Protein AF-A0A944C6N6-F1 (afdb_monomer)

pLDDT: mean 73.87, std 13.03, range [36.25, 94.69]

Structure (mmCIF, N/CA/C/O backbone):
data_AF-A0A944C6N6-F1
#
_entry.id   AF-A0A944C6N6-F1
#
loop_
_atom_site.group_PDB
_atom_site.id
_atom_site.type_symbol
_atom_site.label_atom_id
_atom_site.label_alt_id
_atom_site.label_comp_id
_atom_site.label_asym_id
_atom_site.label_entity_id
_atom_site.label_seq_id
_atom_site.pdbx_PDB_ins_code
_atom_site.Cartn_x
_atom_site.Cartn_y
_atom_site.Cartn_z
_atom_site.occupancy
_atom_site.B_iso_or_equiv
_atom_site.auth_seq_id
_atom_site.auth_comp_id
_atom_site.auth_asym_id
_atom_site.auth_atom_id
_atom_site.pdbx_PDB_model_num
ATOM 1 N N . MET A 1 1 ? -13.807 30.850 -72.115 1.00 39.84 1 MET A N 1
ATOM 2 C CA . MET A 1 1 ? -12.640 30.899 -71.205 1.00 39.84 1 MET A CA 1
ATOM 3 C C . MET A 1 1 ? -13.088 30.436 -69.818 1.00 39.84 1 MET A C 1
ATOM 5 O O . MET A 1 1 ? -13.732 31.198 -69.116 1.00 39.84 1 MET A O 1
ATOM 9 N N . ARG A 1 2 ? -12.864 29.164 -69.458 1.00 36.25 2 ARG A N 1
ATOM 10 C CA . ARG A 1 2 ? -13.167 28.612 -68.121 1.00 36.25 2 ARG A CA 1
ATOM 11 C C . ARG A 1 2 ? -11.839 28.236 -67.468 1.00 36.25 2 ARG A C 1
ATOM 13 O O . ARG A 1 2 ? -11.146 27.358 -67.974 1.00 36.25 2 ARG A O 1
ATOM 20 N N . ALA A 1 3 ? -11.480 28.938 -66.397 1.00 43.53 3 ALA A N 1
ATOM 21 C CA . ALA A 1 3 ? -10.271 28.689 -65.626 1.00 43.53 3 ALA A CA 1
ATOM 22 C C . ALA A 1 3 ? -10.361 27.317 -64.938 1.00 43.53 3 ALA A C 1
ATOM 24 O O . ALA A 1 3 ? -11.286 27.059 -64.169 1.00 43.53 3 ALA A O 1
ATOM 25 N N . ARG A 1 4 ? -9.410 26.422 -65.229 1.00 42.72 4 ARG A N 1
ATOM 26 C CA . ARG A 1 4 ? -9.200 25.200 -64.446 1.00 42.72 4 ARG A CA 1
ATOM 27 C C . ARG A 1 4 ? -8.462 25.599 -63.170 1.00 42.72 4 ARG A C 1
ATOM 29 O O . ARG A 1 4 ? -7.291 25.957 -63.232 1.00 42.72 4 ARG A O 1
ATOM 36 N N . HIS A 1 5 ? -9.146 25.552 -62.031 1.00 43.53 5 HIS A N 1
ATOM 37 C CA . HIS A 1 5 ? -8.492 25.623 -60.728 1.00 43.53 5 HIS A CA 1
ATOM 38 C C . HIS A 1 5 ? -7.549 24.423 -60.577 1.00 43.53 5 HIS A C 1
ATOM 40 O O . HIS A 1 5 ? -7.987 23.274 -60.621 1.00 43.53 5 HIS A O 1
ATOM 46 N N . ALA A 1 6 ? -6.254 24.693 -60.414 1.00 50.81 6 ALA A N 1
ATOM 47 C CA . ALA A 1 6 ? -5.281 23.699 -59.993 1.00 50.81 6 ALA A CA 1
ATOM 48 C C . ALA A 1 6 ? -5.629 23.259 -58.562 1.00 50.81 6 ALA A C 1
ATOM 50 O O . ALA A 1 6 ? -5.566 24.058 -57.628 1.00 50.81 6 ALA A O 1
ATOM 51 N N . GLN A 1 7 ? -6.038 22.000 -58.393 1.00 47.28 7 GLN A N 1
ATOM 52 C CA . GLN A 1 7 ? -6.153 21.378 -57.077 1.00 47.28 7 GLN A CA 1
ATOM 53 C C . GLN A 1 7 ? -4.746 21.278 -56.481 1.00 47.28 7 GLN A C 1
ATOM 55 O O . GLN A 1 7 ? -3.954 20.426 -56.877 1.00 47.28 7 GLN A O 1
ATOM 60 N N . GLY A 1 8 ? -4.419 22.180 -55.554 1.00 47.00 8 GLY A N 1
ATOM 61 C CA . GLY A 1 8 ? -3.214 22.069 -54.743 1.00 47.00 8 GLY A CA 1
ATOM 62 C C . GLY A 1 8 ? -3.274 20.782 -53.924 1.00 47.00 8 GLY A C 1
ATOM 63 O O . GLY A 1 8 ? -4.233 20.557 -53.186 1.00 47.00 8 GLY A O 1
ATOM 64 N N . SER A 1 9 ? -2.263 19.927 -54.064 1.00 57.50 9 SER A N 1
ATOM 65 C CA . SER A 1 9 ? -2.074 18.755 -53.212 1.00 57.50 9 SER A CA 1
ATOM 66 C C . SER A 1 9 ? -1.962 19.218 -51.758 1.00 57.50 9 SER A C 1
ATOM 68 O O . SER A 1 9 ? -0.973 19.854 -51.389 1.00 57.50 9 SER A O 1
ATOM 70 N N . ALA A 1 10 ? -2.980 18.940 -50.942 1.00 52.75 10 ALA A N 1
ATOM 71 C CA . ALA A 1 10 ? -2.928 19.222 -49.512 1.00 52.75 10 ALA A CA 1
ATOM 72 C C . ALA A 1 10 ? -1.691 18.534 -48.893 1.00 52.75 10 ALA A C 1
ATOM 74 O O . ALA A 1 10 ? -1.396 17.393 -49.265 1.00 52.75 10 ALA A O 1
ATOM 75 N N . PRO A 1 11 ? -0.956 19.186 -47.969 1.00 58.72 11 PRO A N 1
ATOM 76 C CA . PRO A 1 11 ? 0.178 18.555 -47.304 1.00 58.72 11 PRO A CA 1
ATOM 77 C C . PRO A 1 11 ? -0.290 17.271 -46.610 1.00 58.72 11 PRO A C 1
ATOM 79 O O . PRO A 1 11 ? -1.320 17.266 -45.928 1.00 58.72 11 PRO A O 1
ATOM 82 N N . ALA A 1 12 ? 0.444 16.172 -46.817 1.00 56.50 12 ALA A N 1
ATOM 83 C CA . ALA A 1 12 ? 0.131 14.883 -46.213 1.00 56.50 12 ALA A CA 1
ATOM 84 C C . ALA A 1 12 ? -0.012 15.060 -44.694 1.00 56.50 12 ALA A C 1
ATOM 86 O O . ALA A 1 12 ? 0.923 15.506 -44.025 1.00 56.50 12 ALA A O 1
ATOM 87 N N . ARG A 1 13 ? -1.198 14.750 -44.150 1.00 53.12 13 ARG A N 1
ATOM 88 C CA . ARG A 1 13 ? -1.426 14.787 -42.700 1.00 53.12 13 ARG A CA 1
ATOM 89 C C . ARG A 1 13 ? -0.377 13.884 -42.044 1.00 53.12 13 ARG A C 1
ATOM 91 O O . ARG A 1 13 ? -0.192 12.775 -42.546 1.00 53.12 13 ARG A O 1
ATOM 98 N N . PRO A 1 14 ? 0.299 14.304 -40.959 1.00 55.78 14 PRO A N 1
ATOM 99 C CA . PRO A 1 14 ? 1.227 13.434 -40.251 1.00 55.78 14 PRO A CA 1
ATOM 100 C C . PRO A 1 14 ? 0.452 12.219 -39.724 1.00 55.78 14 PRO A C 1
ATOM 102 O O . PRO A 1 14 ? -0.214 12.282 -38.695 1.00 55.78 14 PRO A O 1
ATOM 105 N N . SER A 1 15 ? 0.480 11.118 -40.476 1.00 56.16 15 SER A N 1
ATOM 106 C CA . SER A 1 15 ? -0.073 9.829 -40.078 1.00 56.16 15 SER A CA 1
ATOM 107 C C . SER A 1 15 ? 0.700 9.389 -38.851 1.00 56.16 15 SER A C 1
ATOM 109 O O . SER A 1 15 ? 1.906 9.225 -39.004 1.00 56.16 15 SER A O 1
ATOM 111 N N . ALA A 1 16 ? 0.034 9.284 -37.690 1.00 53.03 16 ALA A N 1
ATOM 112 C CA . ALA A 1 16 ? 0.513 8.732 -36.413 1.00 53.03 16 ALA A CA 1
ATOM 113 C C . ALA A 1 16 ? 1.969 8.237 -36.484 1.00 53.03 16 ALA A C 1
ATOM 115 O O . ALA A 1 16 ? 2.227 7.049 -36.659 1.00 53.03 16 ALA A O 1
ATOM 116 N N . GLY A 1 17 ? 2.895 9.203 -36.509 1.00 66.31 17 GLY A N 1
ATOM 117 C CA . GLY A 1 17 ? 4.211 9.027 -37.117 1.00 66.31 17 GLY A CA 1
ATOM 118 C C . GLY A 1 17 ? 5.127 8.126 -36.296 1.00 66.31 17 GLY A C 1
ATOM 119 O O . GLY A 1 17 ? 4.672 7.448 -35.381 1.00 66.31 17 GLY A O 1
ATOM 120 N N . PRO A 1 18 ? 6.446 8.157 -36.526 1.00 57.12 18 PRO A N 1
ATOM 121 C CA . PRO A 1 18 ? 7.435 7.452 -35.696 1.00 57.12 18 PRO A CA 1
ATOM 122 C C . PRO A 1 18 ? 7.237 7.596 -34.169 1.00 57.12 18 PRO A C 1
ATOM 124 O O . PRO A 1 18 ? 7.665 6.722 -33.425 1.00 57.12 18 PRO A O 1
ATOM 127 N N . LEU A 1 19 ? 6.540 8.639 -33.701 1.00 61.34 19 LEU A N 1
ATOM 128 C CA . LEU A 1 19 ? 6.106 8.809 -32.310 1.00 61.34 19 LEU A CA 1
ATOM 129 C C . LEU A 1 19 ? 5.135 7.725 -31.808 1.00 61.34 19 LEU A C 1
ATOM 131 O O . LEU A 1 19 ? 5.271 7.294 -30.670 1.00 61.34 19 LEU A O 1
ATOM 135 N N . ALA A 1 20 ? 4.184 7.256 -32.622 1.00 67.69 20 ALA A N 1
ATOM 136 C CA . ALA A 1 20 ? 3.261 6.191 -32.223 1.00 67.69 20 ALA A CA 1
ATOM 137 C C . ALA A 1 20 ? 3.997 4.852 -32.062 1.00 67.69 20 ALA A C 1
ATOM 139 O O . ALA A 1 20 ? 3.797 4.145 -31.079 1.00 67.69 20 ALA A 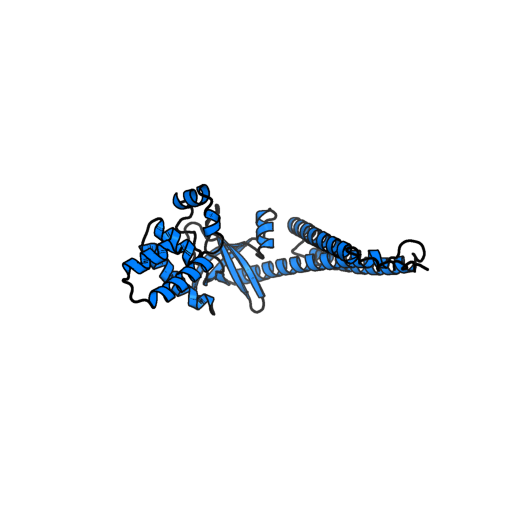O 1
ATOM 140 N N . LEU A 1 21 ? 4.921 4.546 -32.979 1.00 63.12 21 LEU A N 1
ATOM 141 C CA . LEU A 1 21 ? 5.794 3.372 -32.870 1.00 63.12 21 LEU A CA 1
ATOM 142 C C . LEU A 1 21 ? 6.742 3.476 -31.669 1.00 63.12 21 LEU A C 1
ATOM 144 O O . LEU A 1 21 ? 6.961 2.484 -30.981 1.00 63.12 21 LEU A O 1
ATOM 148 N N . ALA A 1 22 ? 7.264 4.672 -31.382 1.00 59.88 22 ALA A N 1
ATOM 149 C CA . ALA A 1 22 ? 8.071 4.914 -30.190 1.00 59.88 22 ALA A CA 1
ATOM 150 C C . ALA A 1 22 ? 7.256 4.739 -28.899 1.00 59.88 22 ALA A C 1
ATOM 152 O O . ALA A 1 22 ? 7.756 4.141 -27.952 1.00 59.88 22 ALA A O 1
ATOM 153 N N . ALA A 1 23 ? 6.002 5.199 -28.866 1.00 66.19 23 ALA A N 1
ATOM 154 C CA . ALA A 1 23 ? 5.114 5.023 -27.719 1.00 66.19 23 ALA A CA 1
ATOM 155 C C . ALA A 1 23 ? 4.768 3.543 -27.481 1.00 66.19 23 ALA A C 1
ATOM 157 O O . ALA A 1 23 ? 4.876 3.071 -26.353 1.00 66.19 23 ALA A O 1
ATOM 158 N N . ILE A 1 24 ? 4.431 2.793 -28.539 1.00 71.62 24 ILE A N 1
ATOM 159 C CA . ILE A 1 24 ? 4.186 1.342 -28.454 1.00 71.62 24 ILE A CA 1
ATOM 160 C C . ILE A 1 24 ? 5.455 0.613 -28.001 1.00 71.62 24 ILE A C 1
ATOM 162 O O . ILE A 1 24 ? 5.389 -0.245 -27.125 1.00 71.62 24 ILE A O 1
ATOM 166 N N . GLY A 1 25 ? 6.616 0.977 -28.552 1.00 65.38 25 GLY A N 1
ATOM 167 C CA . GLY A 1 25 ? 7.905 0.408 -28.162 1.00 65.38 25 GLY A CA 1
ATOM 168 C C . GLY A 1 25 ? 8.262 0.684 -26.701 1.00 65.38 25 GLY A C 1
ATOM 169 O O . GLY A 1 25 ? 8.676 -0.228 -25.993 1.00 65.38 25 GLY A O 1
ATOM 170 N N . ALA A 1 26 ? 8.048 1.912 -26.224 1.00 65.88 26 ALA A N 1
ATOM 171 C CA . ALA A 1 26 ? 8.269 2.283 -24.829 1.00 65.88 26 ALA A CA 1
ATOM 172 C C . ALA A 1 26 ? 7.312 1.548 -23.879 1.00 65.88 26 ALA A C 1
ATOM 174 O O . ALA A 1 26 ? 7.739 1.075 -22.828 1.00 65.88 26 ALA A O 1
ATOM 175 N N . TRP A 1 27 ? 6.039 1.403 -24.259 1.00 75.00 27 TRP A N 1
ATOM 176 C CA . TRP A 1 27 ? 5.061 0.645 -23.481 1.00 75.00 27 TRP A CA 1
ATOM 177 C C . TRP A 1 27 ? 5.412 -0.847 -23.421 1.00 75.00 27 TRP A C 1
ATOM 179 O O . TRP A 1 27 ? 5.473 -1.417 -22.335 1.00 75.00 27 TRP A O 1
ATOM 189 N N . ALA A 1 28 ? 5.737 -1.466 -24.561 1.00 69.25 28 ALA A N 1
ATOM 190 C CA . ALA A 1 28 ? 6.172 -2.861 -24.618 1.00 69.25 28 ALA A CA 1
ATOM 191 C C . ALA A 1 28 ? 7.451 -3.092 -23.799 1.00 69.25 28 ALA A C 1
ATOM 193 O O . ALA A 1 28 ? 7.557 -4.084 -23.083 1.00 69.25 28 ALA A O 1
ATOM 194 N N . ALA A 1 29 ? 8.400 -2.154 -23.846 1.00 66.44 29 ALA A N 1
ATOM 195 C CA . ALA A 1 29 ? 9.589 -2.203 -23.008 1.00 66.44 29 ALA A CA 1
ATOM 196 C C . ALA A 1 29 ? 9.267 -2.101 -21.515 1.00 66.44 29 ALA A C 1
ATOM 198 O O . ALA A 1 29 ? 9.927 -2.764 -20.723 1.00 66.44 29 ALA A O 1
ATOM 199 N N . ALA A 1 30 ? 8.266 -1.305 -21.126 1.00 68.69 30 ALA A N 1
ATOM 200 C CA . ALA A 1 30 ? 7.853 -1.167 -19.729 1.00 68.69 30 ALA A CA 1
ATOM 201 C C . ALA A 1 30 ? 7.252 -2.464 -19.203 1.00 68.69 30 ALA A C 1
ATOM 203 O O . ALA A 1 30 ? 7.666 -2.938 -18.149 1.00 68.69 30 ALA A O 1
ATOM 204 N N . VAL A 1 31 ? 6.367 -3.080 -19.987 1.00 75.50 31 VAL A N 1
ATOM 205 C CA . VAL A 1 31 ? 5.790 -4.390 -19.669 1.00 75.50 31 VAL A CA 1
ATOM 206 C C . VAL A 1 31 ? 6.887 -5.455 -19.568 1.00 75.50 31 VAL A C 1
ATOM 208 O O . VAL A 1 31 ? 6.942 -6.188 -18.586 1.00 75.50 31 VAL A O 1
ATOM 211 N N . LEU A 1 32 ? 7.814 -5.508 -20.532 1.00 68.69 32 LEU A N 1
ATOM 212 C CA . LEU A 1 32 ? 8.932 -6.457 -20.496 1.00 68.69 32 LEU A CA 1
ATOM 213 C C . LEU A 1 32 ? 9.874 -6.209 -19.314 1.00 68.69 32 LEU A C 1
ATOM 215 O O . LEU A 1 32 ? 10.366 -7.164 -18.723 1.00 68.69 32 LEU A O 1
ATOM 219 N N . ALA A 1 33 ? 10.135 -4.950 -18.963 1.00 69.00 33 ALA A N 1
ATOM 220 C CA . ALA A 1 33 ? 10.965 -4.601 -17.819 1.00 69.00 33 ALA A CA 1
ATOM 221 C C . ALA A 1 33 ? 10.310 -5.007 -16.497 1.00 69.00 33 ALA A C 1
ATOM 223 O O . ALA A 1 33 ? 11.007 -5.525 -15.623 1.00 69.00 33 ALA A O 1
ATOM 224 N N . GLU A 1 34 ? 8.998 -4.808 -16.355 1.00 74.81 34 GLU A N 1
ATOM 225 C CA . GLU A 1 34 ? 8.232 -5.276 -15.198 1.00 74.81 34 GLU A CA 1
ATOM 226 C C . GLU A 1 34 ? 8.305 -6.805 -15.087 1.00 74.81 34 GLU A C 1
ATOM 228 O O . GLU A 1 34 ? 8.715 -7.311 -14.044 1.00 74.81 34 GLU A O 1
ATOM 233 N N . GLU A 1 35 ? 8.008 -7.532 -16.171 1.00 78.56 35 GLU A N 1
ATOM 234 C CA . GLU A 1 35 ? 8.034 -9.002 -16.194 1.00 78.56 35 GLU A CA 1
ATOM 235 C C . GLU A 1 35 ? 9.428 -9.570 -15.914 1.00 78.56 35 GLU A C 1
ATOM 237 O O . GLU A 1 35 ? 9.600 -10.428 -15.048 1.00 78.56 35 GLU A O 1
ATOM 242 N N . LEU A 1 36 ? 10.464 -9.063 -16.590 1.00 70.44 36 LEU A N 1
ATOM 243 C CA . LEU A 1 36 ? 11.844 -9.494 -16.354 1.00 70.44 36 LEU A CA 1
ATOM 244 C C . LEU A 1 36 ? 12.252 -9.251 -14.906 1.00 70.44 36 LEU A C 1
ATOM 246 O O . LEU A 1 36 ? 12.872 -10.110 -14.282 1.00 70.44 36 LEU A O 1
ATOM 250 N N . SER A 1 37 ? 11.897 -8.095 -14.354 1.00 69.69 37 SER A N 1
ATOM 251 C CA . SER A 1 37 ? 12.259 -7.774 -12.981 1.00 69.69 37 SER A CA 1
ATOM 252 C C . SER A 1 37 ? 11.495 -8.622 -11.961 1.00 69.69 37 SER A C 1
ATOM 254 O O . SER A 1 37 ? 12.085 -9.023 -10.958 1.00 69.69 37 SER A O 1
ATOM 256 N N . TRP A 1 38 ? 10.233 -8.963 -12.238 1.00 74.31 38 TRP A N 1
ATOM 257 C CA . TRP A 1 38 ? 9.455 -9.916 -11.443 1.00 74.31 38 TRP A CA 1
ATOM 258 C C . TRP A 1 38 ? 10.065 -11.323 -11.485 1.00 74.31 38 TRP A C 1
ATOM 260 O O . TRP A 1 38 ? 10.225 -11.974 -10.455 1.00 74.31 38 TRP A O 1
ATOM 270 N N . HIS A 1 39 ? 10.500 -11.791 -12.654 1.00 75.12 39 HIS A N 1
ATOM 271 C CA . HIS A 1 39 ? 11.184 -13.079 -12.767 1.00 75.12 39 HIS A CA 1
ATOM 272 C C . HIS A 1 39 ? 12.545 -13.088 -12.058 1.00 75.12 39 HIS A C 1
ATOM 274 O O . HIS A 1 39 ? 12.886 -14.070 -11.400 1.00 75.12 39 HIS A O 1
ATOM 280 N N . LEU A 1 40 ? 13.305 -11.990 -12.123 1.00 70.00 40 LEU A N 1
ATOM 281 C CA . LEU A 1 40 ? 14.551 -11.832 -11.366 1.00 70.00 40 LEU A CA 1
ATOM 282 C C . LEU A 1 40 ? 14.302 -11.792 -9.849 1.00 70.00 40 LEU A C 1
ATOM 284 O O . LEU A 1 40 ? 15.097 -12.350 -9.089 1.00 70.00 40 LEU A O 1
ATOM 288 N N . TYR A 1 41 ? 13.199 -11.168 -9.413 1.00 70.38 41 TYR A N 1
ATOM 289 C CA . TYR A 1 41 ? 12.710 -11.231 -8.032 1.00 70.38 41 TYR A CA 1
ATOM 290 C C . TYR A 1 41 ? 12.465 -12.681 -7.617 1.00 70.38 41 TYR A C 1
ATOM 292 O O . TYR A 1 41 ? 13.033 -13.154 -6.633 1.00 70.38 41 TYR A O 1
ATOM 300 N N . ALA A 1 42 ? 11.675 -13.404 -8.412 1.00 72.50 42 ALA A N 1
ATOM 301 C CA . ALA A 1 42 ? 11.302 -14.781 -8.129 1.00 72.50 42 ALA A CA 1
ATOM 302 C C . ALA A 1 42 ? 12.491 -15.752 -8.131 1.00 72.50 42 ALA A C 1
ATOM 304 O O . ALA A 1 42 ? 12.498 -16.713 -7.366 1.00 72.50 42 ALA A O 1
ATOM 305 N N . ALA A 1 43 ? 13.523 -15.469 -8.927 1.00 69.12 43 ALA A N 1
ATOM 306 C CA . ALA A 1 43 ? 14.772 -16.224 -8.948 1.00 69.12 43 ALA A CA 1
ATOM 307 C C . ALA A 1 43 ? 15.693 -15.953 -7.736 1.00 69.12 43 ALA A C 1
ATOM 309 O O . ALA A 1 43 ? 16.766 -16.547 -7.646 1.00 69.12 43 ALA A O 1
ATOM 310 N N . GLY A 1 44 ? 15.319 -15.060 -6.809 1.00 64.38 44 GLY A N 1
ATOM 311 C CA . GLY A 1 44 ? 16.075 -14.799 -5.578 1.00 64.38 44 GLY A CA 1
ATOM 312 C C . GLY A 1 44 ? 17.337 -13.945 -5.760 1.00 64.38 44 GLY A C 1
ATOM 313 O O . GLY A 1 44 ? 18.149 -13.836 -4.843 1.00 64.38 44 GLY A O 1
ATOM 314 N N . LEU A 1 45 ? 17.509 -13.288 -6.910 1.00 59.66 45 LEU A N 1
ATOM 315 C CA . LEU A 1 45 ? 18.729 -12.540 -7.261 1.00 59.66 45 LEU A CA 1
ATOM 316 C C . LEU A 1 45 ? 18.849 -11.155 -6.581 1.00 59.66 45 LEU A C 1
ATOM 318 O O . LEU A 1 45 ? 19.721 -10.357 -6.931 1.00 59.66 45 LEU A O 1
ATOM 322 N N . GLN A 1 46 ? 17.981 -10.834 -5.616 1.00 56.78 46 GLN A N 1
ATOM 323 C CA . GLN A 1 46 ? 17.776 -9.456 -5.152 1.00 56.78 46 GLN A CA 1
ATOM 324 C C . GLN A 1 46 ? 18.615 -8.988 -3.960 1.00 56.78 46 GLN A C 1
ATOM 326 O O . GLN A 1 46 ? 18.719 -7.783 -3.740 1.00 56.78 46 GLN A O 1
ATOM 331 N N . ALA A 1 47 ? 19.250 -9.876 -3.201 1.00 49.62 47 ALA A N 1
ATOM 332 C CA . ALA A 1 47 ? 19.849 -9.487 -1.919 1.00 49.62 47 ALA A CA 1
ATOM 333 C C . ALA A 1 47 ? 21.379 -9.288 -1.936 1.00 49.62 47 ALA A C 1
ATOM 335 O O . ALA A 1 47 ? 21.992 -9.213 -0.874 1.00 49.62 47 ALA A O 1
ATOM 336 N N . GLY A 1 48 ? 22.030 -9.184 -3.104 1.00 53.75 48 GLY A N 1
ATOM 337 C CA . GLY A 1 48 ? 23.498 -9.155 -3.162 1.00 53.75 48 GLY A CA 1
ATOM 338 C C . GLY A 1 48 ? 24.123 -8.374 -4.318 1.00 53.75 48 GLY A C 1
ATOM 339 O O . GLY A 1 48 ? 23.442 -7.797 -5.167 1.00 53.75 48 GLY A O 1
ATOM 340 N N . ALA A 1 49 ? 25.461 -8.391 -4.364 1.00 52.38 49 ALA A N 1
ATOM 341 C CA . ALA A 1 49 ? 26.292 -7.779 -5.411 1.00 52.38 49 ALA A CA 1
ATOM 342 C C . ALA A 1 49 ? 25.860 -8.162 -6.843 1.00 52.38 49 ALA A C 1
ATOM 344 O O . ALA A 1 49 ? 26.076 -7.398 -7.780 1.00 52.38 49 ALA A O 1
ATOM 345 N N . GLN A 1 50 ? 25.188 -9.304 -6.993 1.00 55.12 50 GLN A N 1
ATOM 346 C CA . GLN A 1 50 ? 24.669 -9.831 -8.252 1.00 55.12 50 GLN A CA 1
ATOM 347 C C . GLN A 1 50 ? 23.526 -8.980 -8.837 1.00 55.12 50 GLN A C 1
ATOM 349 O O . GLN A 1 50 ? 23.561 -8.676 -10.024 1.00 55.12 50 GLN A O 1
ATOM 354 N N . GLY A 1 51 ? 22.580 -8.485 -8.029 1.00 56.19 51 GLY A N 1
ATOM 355 C CA . GLY A 1 51 ? 21.514 -7.592 -8.513 1.00 56.19 51 GLY A CA 1
ATOM 356 C C . GLY A 1 51 ? 22.034 -6.213 -8.943 1.00 56.19 51 GLY A C 1
ATOM 357 O O . GLY A 1 51 ? 21.539 -5.612 -9.898 1.00 56.19 51 GLY A O 1
ATOM 358 N N . ARG A 1 52 ? 23.100 -5.729 -8.286 1.00 56.69 52 ARG A N 1
ATOM 359 C CA . ARG A 1 52 ? 23.836 -4.526 -8.713 1.00 56.69 52 ARG A CA 1
ATOM 360 C C . ARG A 1 52 ? 24.603 -4.771 -10.010 1.00 56.69 52 ARG A C 1
ATOM 362 O O . ARG A 1 52 ? 24.584 -3.912 -10.884 1.00 56.69 52 ARG A O 1
ATOM 369 N N . ALA A 1 53 ? 25.227 -5.939 -10.153 1.00 58.12 53 ALA A N 1
ATOM 370 C CA . ALA A 1 53 ? 25.938 -6.326 -11.365 1.00 58.12 53 ALA A CA 1
ATOM 371 C C . ALA A 1 53 ? 24.996 -6.443 -12.569 1.00 58.12 53 ALA A C 1
ATOM 373 O O . ALA A 1 53 ? 25.345 -5.958 -13.637 1.00 58.12 53 ALA A O 1
ATOM 374 N N . VAL A 1 54 ? 23.789 -6.995 -12.397 1.00 61.47 54 VAL A N 1
ATOM 375 C CA . VAL A 1 54 ? 22.780 -7.066 -13.467 1.00 61.47 54 VAL A CA 1
ATOM 376 C C . VAL A 1 54 ? 22.331 -5.665 -13.888 1.00 61.47 54 VAL A C 1
ATOM 378 O O . VAL A 1 54 ? 22.348 -5.380 -15.079 1.00 61.47 54 VAL A O 1
ATOM 381 N N . ALA A 1 55 ? 22.044 -4.762 -12.941 1.00 59.38 55 ALA A N 1
ATOM 382 C CA . ALA A 1 55 ? 21.675 -3.375 -13.250 1.00 59.38 55 ALA A CA 1
ATOM 383 C C . ALA A 1 55 ? 22.792 -2.610 -13.987 1.00 59.38 55 ALA A C 1
ATOM 385 O O . ALA A 1 55 ? 22.544 -1.945 -14.997 1.00 59.38 55 ALA A O 1
ATOM 386 N N . VAL A 1 56 ? 24.039 -2.746 -13.522 1.00 61.78 56 VAL A N 1
ATOM 387 C CA . VAL A 1 56 ? 25.223 -2.165 -14.175 1.00 61.78 56 VAL A CA 1
ATOM 388 C C . VAL A 1 56 ? 25.455 -2.793 -15.551 1.00 61.78 56 VAL A C 1
ATOM 390 O O . VAL A 1 56 ? 25.759 -2.072 -16.496 1.00 61.78 56 VAL A O 1
ATOM 393 N N . ALA A 1 57 ? 25.253 -4.103 -15.706 1.00 63.19 57 ALA A N 1
ATOM 394 C CA . ALA A 1 57 ? 25.377 -4.794 -16.985 1.00 63.19 57 ALA A CA 1
ATOM 395 C C . ALA A 1 57 ? 24.296 -4.352 -17.979 1.00 63.19 57 ALA A C 1
ATOM 397 O O . ALA A 1 57 ? 24.609 -4.127 -19.143 1.00 63.19 57 ALA A O 1
ATOM 398 N N . SER A 1 58 ? 23.052 -4.143 -17.540 1.00 64.88 58 SER A N 1
ATOM 399 C CA . SER A 1 58 ? 21.991 -3.597 -18.394 1.00 64.88 58 SER A CA 1
ATOM 400 C C . SER A 1 58 ? 22.244 -2.140 -18.792 1.00 64.88 58 SER A C 1
ATOM 402 O O . SER A 1 58 ? 22.012 -1.787 -19.946 1.00 64.88 58 SER A O 1
ATOM 404 N N . LEU A 1 59 ? 22.797 -1.308 -17.900 1.00 63.34 59 LEU A N 1
ATOM 405 C CA . LEU A 1 59 ? 23.259 0.048 -18.236 1.00 63.34 59 LEU A CA 1
ATOM 406 C C . LEU A 1 59 ? 24.465 0.023 -19.193 1.00 63.34 59 LEU A C 1
ATOM 408 O O . LEU A 1 59 ? 24.561 0.848 -20.100 1.00 63.34 59 LEU A O 1
ATOM 412 N N . GLY A 1 60 ? 25.367 -0.946 -19.035 1.00 61.66 60 GLY A N 1
ATOM 413 C CA . GLY A 1 60 ? 26.482 -1.184 -19.950 1.00 61.66 60 GLY A CA 1
ATOM 414 C C . GLY A 1 60 ? 26.012 -1.638 -21.334 1.00 61.66 60 GLY A C 1
ATOM 415 O O . GLY A 1 60 ? 26.486 -1.125 -22.344 1.00 61.66 60 GLY A O 1
ATOM 416 N N . ALA A 1 61 ? 25.024 -2.533 -21.394 1.00 64.00 61 ALA A N 1
ATOM 417 C CA . ALA A 1 61 ? 24.387 -2.971 -22.633 1.00 64.00 61 ALA A CA 1
ATOM 418 C C . ALA A 1 61 ? 23.620 -1.827 -23.319 1.00 64.00 61 ALA A C 1
ATOM 420 O O . ALA A 1 61 ? 23.649 -1.721 -24.543 1.00 64.00 61 ALA A O 1
ATOM 421 N N . LEU A 1 62 ? 23.005 -0.927 -22.542 1.00 65.94 62 LEU A N 1
ATOM 422 C CA . LEU A 1 62 ? 22.388 0.316 -23.017 1.00 65.94 62 LEU A CA 1
ATOM 423 C C . LEU A 1 62 ? 23.419 1.224 -23.693 1.00 65.94 62 LEU A C 1
ATOM 425 O O . LEU A 1 62 ? 23.221 1.647 -24.831 1.00 65.94 62 LEU A O 1
ATOM 429 N N . ALA A 1 63 ? 24.544 1.480 -23.021 1.00 61.47 63 ALA A N 1
ATOM 430 C CA . ALA A 1 63 ? 25.633 2.288 -23.561 1.00 61.47 63 ALA A CA 1
ATOM 431 C C . ALA A 1 63 ? 26.254 1.646 -24.815 1.00 61.47 63 ALA A C 1
ATOM 433 O O . ALA A 1 63 ? 26.468 2.327 -25.818 1.00 61.47 63 ALA A O 1
ATOM 434 N N . ALA A 1 64 ? 26.472 0.329 -24.806 1.00 62.69 64 ALA A N 1
ATOM 435 C CA . ALA A 1 64 ? 26.971 -0.413 -25.961 1.00 62.69 64 ALA A CA 1
ATOM 436 C C . ALA A 1 64 ? 25.980 -0.388 -27.135 1.00 62.69 64 ALA A C 1
ATOM 438 O O . ALA A 1 64 ? 26.390 -0.184 -28.275 1.00 62.69 64 ALA A O 1
ATOM 439 N N . GLY A 1 65 ? 24.677 -0.518 -26.870 1.00 64.12 65 GLY A N 1
ATOM 440 C CA . GLY A 1 65 ? 23.616 -0.412 -27.872 1.00 64.12 65 GLY A CA 1
ATOM 441 C C . GLY A 1 65 ? 23.522 0.984 -28.492 1.00 64.12 65 GLY A C 1
ATOM 442 O O . GLY A 1 65 ? 23.366 1.100 -29.706 1.00 64.12 65 GLY A O 1
ATOM 443 N N . LEU A 1 66 ? 23.700 2.043 -27.695 1.00 65.69 66 LEU A N 1
ATOM 444 C CA . LEU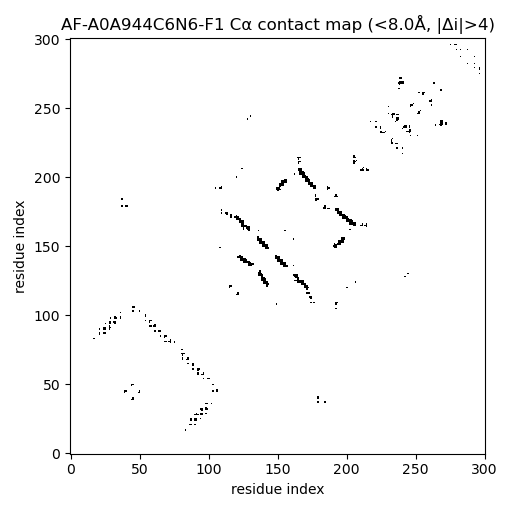 A 1 66 ? 23.796 3.425 -28.179 1.00 65.69 66 LEU A CA 1
ATOM 445 C C . LEU A 1 66 ? 25.030 3.636 -29.066 1.00 65.69 66 LEU A C 1
ATOM 447 O O . LEU A 1 66 ? 24.918 4.204 -30.153 1.00 65.69 66 LEU A O 1
ATOM 451 N N . LEU A 1 67 ? 26.193 3.135 -28.639 1.00 63.12 67 LEU A N 1
ATOM 452 C CA . LEU A 1 67 ? 27.445 3.231 -29.395 1.00 63.12 67 LEU A CA 1
ATOM 453 C C . LEU A 1 67 ? 27.394 2.413 -30.692 1.00 63.12 67 LEU A C 1
ATOM 455 O O . LEU A 1 67 ? 27.808 2.899 -31.742 1.00 63.12 67 LEU A O 1
ATOM 459 N N . MET A 1 68 ? 26.828 1.206 -30.657 1.00 61.84 68 MET A N 1
ATOM 460 C CA . MET A 1 68 ? 26.607 0.377 -31.842 1.00 61.84 68 MET A CA 1
ATOM 461 C C . MET A 1 68 ? 25.544 0.970 -32.766 1.00 61.84 68 MET A C 1
ATOM 463 O O . MET A 1 68 ? 25.700 0.903 -33.982 1.00 61.84 68 MET A O 1
ATOM 467 N N . GLY A 1 69 ? 24.489 1.583 -32.229 1.00 60.88 69 GLY A N 1
ATOM 468 C CA . GLY A 1 69 ? 23.489 2.332 -32.989 1.00 60.88 69 GLY A CA 1
ATOM 469 C C . GLY A 1 69 ? 24.106 3.528 -33.714 1.00 60.88 69 GLY A C 1
ATOM 470 O O . GLY A 1 69 ? 23.865 3.721 -34.902 1.00 60.88 69 GLY A O 1
ATOM 471 N N . ALA A 1 70 ? 24.982 4.276 -33.041 1.00 60.12 70 ALA A N 1
ATOM 472 C CA . ALA A 1 70 ? 25.740 5.374 -33.637 1.00 60.12 70 ALA A CA 1
ATOM 473 C C . ALA A 1 70 ? 26.764 4.883 -34.683 1.00 60.12 70 ALA A C 1
ATOM 475 O O . ALA A 1 70 ? 26.868 5.455 -35.768 1.00 60.12 70 ALA A O 1
ATOM 476 N N . ALA A 1 71 ? 27.476 3.785 -34.413 1.00 58.94 71 ALA A N 1
ATOM 477 C CA . ALA A 1 71 ? 28.453 3.199 -35.333 1.00 58.94 71 ALA A CA 1
ATOM 478 C C . ALA A 1 71 ? 27.797 2.547 -36.564 1.00 58.94 71 ALA A C 1
ATOM 480 O O . ALA A 1 71 ? 28.311 2.642 -37.680 1.00 58.94 71 ALA A O 1
ATOM 481 N N . SER A 1 72 ? 26.638 1.913 -36.385 1.00 54.38 72 SER A N 1
ATOM 482 C CA . SER A 1 72 ? 25.828 1.366 -37.475 1.00 54.38 72 SER A CA 1
ATOM 483 C C . SER A 1 72 ? 25.158 2.478 -38.280 1.00 54.38 72 SER A C 1
ATOM 485 O O . SER A 1 72 ? 25.172 2.389 -39.499 1.00 54.38 72 SER A O 1
ATOM 487 N N . ALA A 1 73 ? 24.704 3.576 -37.661 1.00 54.56 73 ALA A N 1
ATOM 488 C CA . ALA A 1 73 ? 24.274 4.795 -38.361 1.00 54.56 73 ALA A CA 1
ATOM 489 C C . ALA A 1 73 ? 25.350 5.368 -39.275 1.00 54.56 73 ALA A C 1
ATOM 491 O O . ALA A 1 73 ? 25.071 5.791 -40.397 1.00 54.56 73 ALA A O 1
ATOM 492 N N . TRP A 1 74 ? 26.583 5.357 -38.780 1.00 54.41 74 TRP A N 1
ATOM 493 C CA . TRP A 1 74 ? 27.745 5.823 -39.510 1.00 54.41 74 TRP A CA 1
ATOM 494 C C . TRP A 1 74 ? 28.115 4.877 -40.667 1.00 54.41 74 TRP A C 1
ATOM 496 O O . TRP A 1 74 ? 28.412 5.344 -41.767 1.00 54.41 74 TRP A O 1
ATOM 506 N N . ARG A 1 75 ? 28.005 3.552 -40.467 1.00 53.38 75 ARG A N 1
ATOM 507 C CA . ARG A 1 75 ? 28.239 2.526 -41.506 1.00 53.38 75 ARG A CA 1
ATOM 508 C C . ARG A 1 75 ? 27.115 2.410 -42.544 1.00 53.38 75 ARG A C 1
ATOM 510 O O . ARG A 1 75 ? 27.399 2.181 -43.715 1.00 53.38 75 ARG A O 1
ATOM 517 N N . LEU A 1 76 ? 25.851 2.587 -42.159 1.00 51.34 76 LEU A N 1
ATOM 518 C CA . LEU A 1 76 ? 24.660 2.412 -43.005 1.00 51.34 76 LEU A CA 1
ATOM 519 C C . LEU A 1 76 ? 24.263 3.681 -43.769 1.00 51.34 76 LEU A C 1
ATOM 521 O O . LEU A 1 76 ? 23.093 3.902 -44.082 1.00 51.34 76 LEU A O 1
ATOM 525 N N . ARG A 1 77 ? 25.255 4.435 -44.250 1.00 55.88 77 ARG A N 1
ATOM 526 C CA . ARG A 1 77 ? 25.106 5.373 -45.378 1.00 55.88 77 ARG A CA 1
ATOM 527 C C . ARG A 1 77 ? 24.621 4.710 -46.695 1.00 55.88 77 ARG A C 1
ATOM 529 O O . ARG A 1 77 ? 24.744 5.316 -47.754 1.00 55.88 77 ARG A O 1
ATOM 536 N N . ARG A 1 78 ? 24.022 3.509 -46.649 1.00 55.44 78 ARG A N 1
ATOM 537 C CA . ARG A 1 78 ? 23.185 2.885 -47.686 1.00 55.44 78 ARG A CA 1
ATOM 538 C C . ARG A 1 78 ? 22.091 2.010 -47.041 1.00 55.44 78 ARG A C 1
ATOM 540 O O . ARG A 1 78 ? 22.371 0.896 -46.617 1.00 55.44 78 ARG A O 1
ATOM 547 N N . GLY A 1 79 ? 20.846 2.496 -47.005 1.00 56.34 79 GLY A N 1
ATOM 548 C CA . GLY A 1 79 ? 19.650 1.634 -47.053 1.00 56.34 79 GLY A CA 1
ATOM 549 C C . GLY A 1 79 ? 18.598 1.791 -45.951 1.00 56.34 79 GLY A C 1
ATOM 550 O O . GLY A 1 79 ? 17.419 1.896 -46.270 1.00 56.34 79 GLY A O 1
ATOM 551 N N . LEU A 1 80 ? 18.975 1.853 -44.671 1.00 55.47 80 LEU A N 1
ATOM 552 C CA . LEU A 1 80 ? 18.023 2.032 -43.562 1.00 55.47 80 LEU A CA 1
ATOM 553 C C . LEU A 1 80 ? 18.591 3.044 -42.565 1.00 55.47 80 LEU A C 1
ATOM 555 O O . LEU A 1 80 ? 19.676 2.822 -42.026 1.00 55.47 80 LEU A O 1
ATOM 559 N N . PRO A 1 81 ? 17.912 4.179 -42.322 1.00 58.41 81 PRO A N 1
ATOM 560 C CA . PRO A 1 81 ? 18.537 5.260 -41.593 1.00 58.41 81 PRO A CA 1
ATOM 561 C C . PRO A 1 81 ? 18.440 4.987 -40.087 1.00 58.41 81 PRO A C 1
ATOM 563 O O . PRO A 1 81 ? 17.363 4.999 -39.492 1.00 58.41 81 PRO A O 1
ATOM 566 N N . ALA A 1 82 ? 19.588 4.729 -39.468 1.00 52.81 82 ALA A N 1
ATOM 567 C CA . ALA A 1 82 ? 19.717 4.312 -38.071 1.00 52.81 82 ALA A CA 1
ATOM 568 C C . ALA A 1 82 ? 19.112 5.271 -37.028 1.00 52.81 82 ALA A C 1
ATOM 570 O O . ALA A 1 82 ? 18.843 4.850 -35.903 1.00 52.81 82 ALA A O 1
ATOM 571 N N . TRP A 1 83 ? 18.802 6.520 -37.398 1.00 58.19 83 TRP A N 1
ATOM 572 C CA . TRP A 1 83 ? 18.009 7.422 -36.553 1.00 58.19 83 TRP A CA 1
ATOM 573 C C . TRP A 1 83 ? 16.610 6.870 -36.230 1.00 58.19 83 TRP A C 1
ATOM 575 O O . TRP A 1 83 ? 15.992 7.327 -35.277 1.00 58.19 83 TRP A O 1
ATOM 585 N N . ARG A 1 84 ? 16.108 5.881 -36.987 1.00 58.09 84 ARG A N 1
ATOM 586 C CA . ARG A 1 84 ? 14.812 5.229 -36.731 1.00 58.09 84 ARG A CA 1
ATOM 587 C C . ARG A 1 84 ? 14.867 4.106 -35.687 1.00 58.09 84 ARG A C 1
ATOM 589 O O . ARG A 1 84 ? 13.858 3.862 -35.040 1.00 58.09 84 ARG A O 1
ATOM 596 N N . VAL A 1 85 ? 16.012 3.439 -35.507 1.00 60.81 85 VAL A N 1
ATOM 597 C CA . VAL A 1 85 ? 16.176 2.296 -34.573 1.00 60.81 85 VAL A CA 1
ATOM 598 C C . VAL A 1 85 ? 16.899 2.667 -33.278 1.00 60.81 85 VAL A C 1
ATOM 600 O O . VAL A 1 85 ? 16.581 2.120 -32.225 1.00 60.81 85 VAL A O 1
ATOM 603 N N . ALA A 1 86 ? 17.812 3.641 -33.319 1.00 63.00 86 ALA A N 1
ATOM 604 C CA . ALA A 1 86 ? 18.493 4.155 -32.131 1.00 63.00 86 ALA A CA 1
ATOM 605 C C . ALA A 1 86 ? 17.549 4.652 -31.008 1.00 63.00 86 ALA A C 1
ATOM 607 O O . ALA A 1 86 ? 17.770 4.266 -29.859 1.00 63.00 86 ALA A O 1
ATOM 608 N N . PRO A 1 87 ? 16.482 5.439 -31.276 1.00 64.69 87 PRO A N 1
ATOM 609 C CA . PRO A 1 87 ? 15.589 5.898 -30.211 1.00 64.69 87 PRO A CA 1
ATOM 610 C C . PRO A 1 87 ? 14.776 4.756 -29.592 1.00 64.69 87 PRO A C 1
ATOM 612 O O . PRO A 1 87 ? 14.500 4.799 -28.398 1.00 64.69 87 PRO A O 1
ATOM 615 N N . LEU A 1 88 ? 14.441 3.717 -30.368 1.00 64.69 88 LEU A N 1
ATOM 616 C CA . LEU A 1 88 ? 13.731 2.538 -29.865 1.00 64.69 88 LEU A CA 1
ATOM 617 C C . LEU A 1 88 ? 14.606 1.747 -28.884 1.00 64.69 88 LEU A C 1
ATOM 619 O O . LEU A 1 88 ? 14.158 1.424 -27.791 1.00 64.69 88 LEU A O 1
ATOM 623 N N . LEU A 1 89 ? 15.868 1.489 -29.240 1.00 67.81 89 LEU A N 1
ATOM 624 C CA . LEU A 1 89 ? 16.810 0.790 -28.358 1.00 67.81 89 LEU A CA 1
ATOM 625 C C . LEU A 1 89 ? 17.121 1.600 -27.094 1.00 67.81 89 LEU A C 1
ATOM 627 O O . LEU A 1 89 ? 17.164 1.036 -26.002 1.00 67.81 89 LEU A O 1
ATOM 631 N N . MET A 1 90 ? 17.279 2.920 -27.228 1.00 65.88 90 MET A N 1
ATOM 632 C CA . MET A 1 90 ? 17.474 3.823 -26.093 1.00 65.88 90 MET A CA 1
ATOM 633 C C . MET A 1 90 ? 16.266 3.816 -25.153 1.00 65.88 90 MET A C 1
ATOM 635 O O . MET A 1 90 ? 16.445 3.720 -23.942 1.00 65.88 90 MET A O 1
ATOM 639 N N . ALA A 1 91 ? 15.047 3.871 -25.701 1.00 65.06 91 ALA A N 1
ATOM 640 C CA . ALA A 1 91 ? 13.818 3.789 -24.921 1.00 65.06 91 ALA A CA 1
ATOM 641 C C . ALA A 1 91 ? 13.709 2.442 -24.196 1.00 65.06 91 ALA A C 1
ATOM 643 O O . ALA A 1 91 ? 13.505 2.426 -22.986 1.00 65.06 91 ALA A O 1
ATOM 644 N N . CYS A 1 92 ? 13.926 1.321 -24.895 1.00 67.50 92 CYS A N 1
ATOM 645 C CA . CYS A 1 92 ? 13.867 -0.007 -24.284 1.00 67.50 92 CYS A CA 1
ATOM 646 C C . CYS A 1 92 ? 14.828 -0.144 -23.106 1.00 67.50 92 CYS A C 1
ATOM 648 O O . CYS A 1 92 ? 14.470 -0.623 -22.033 1.00 67.50 92 CYS A O 1
ATOM 650 N N . ALA A 1 93 ? 16.059 0.303 -23.300 1.00 69.81 93 ALA A N 1
ATOM 651 C CA . ALA A 1 93 ? 17.088 0.141 -22.303 1.00 69.81 93 ALA A CA 1
ATOM 652 C C . ALA A 1 93 ? 16.919 1.130 -21.131 1.00 69.81 93 ALA A C 1
ATOM 654 O O . ALA A 1 93 ? 17.123 0.739 -19.981 1.00 69.81 93 ALA A O 1
ATOM 655 N N . ALA A 1 94 ? 16.482 2.373 -21.381 1.00 68.88 94 ALA A N 1
ATOM 656 C CA . ALA A 1 94 ? 16.158 3.323 -20.314 1.00 68.88 94 ALA A CA 1
ATOM 657 C C . ALA A 1 94 ? 15.039 2.777 -19.418 1.00 68.88 94 ALA A C 1
ATOM 659 O O . ALA A 1 94 ? 15.125 2.850 -18.194 1.00 68.88 94 ALA A O 1
ATOM 660 N N . VAL A 1 95 ? 14.029 2.157 -20.027 1.00 68.00 95 VAL A N 1
ATOM 661 C CA . VAL A 1 95 ? 12.916 1.539 -19.309 1.00 68.00 95 VAL A CA 1
ATOM 662 C C . VAL A 1 95 ? 13.363 0.316 -18.500 1.00 68.00 95 VAL A C 1
ATOM 664 O O . VAL A 1 95 ? 12.986 0.200 -17.335 1.00 68.00 95 VAL A O 1
ATOM 667 N N . LEU A 1 96 ? 14.231 -0.543 -19.048 1.00 68.56 96 LEU A N 1
ATOM 668 C CA . LEU A 1 96 ? 14.836 -1.651 -18.295 1.00 68.56 96 LEU A CA 1
ATOM 669 C C . LEU A 1 96 ? 15.641 -1.152 -17.085 1.00 68.56 96 LEU A C 1
ATOM 671 O O . LEU A 1 96 ? 15.505 -1.696 -15.990 1.00 68.56 96 LEU A O 1
ATOM 675 N N . ALA A 1 97 ? 16.433 -0.091 -17.255 1.00 71.38 97 ALA A N 1
ATOM 676 C CA . ALA A 1 97 ? 17.195 0.514 -16.167 1.00 71.38 97 ALA A CA 1
ATOM 677 C C . ALA A 1 97 ? 16.282 1.105 -15.078 1.00 71.38 97 ALA A C 1
ATOM 679 O O . ALA A 1 97 ? 16.501 0.853 -13.893 1.00 71.38 97 ALA A O 1
ATOM 680 N N . CYS A 1 98 ? 15.233 1.842 -15.461 1.00 69.81 98 CYS A N 1
ATOM 681 C CA . CYS A 1 98 ? 14.230 2.360 -14.526 1.00 69.81 98 CYS A CA 1
ATOM 682 C C . CYS A 1 98 ? 13.515 1.234 -13.768 1.00 69.81 98 CYS A C 1
ATOM 684 O O . CYS A 1 98 ? 13.367 1.326 -12.548 1.00 69.81 98 CYS A O 1
ATOM 686 N N . GLY A 1 99 ? 13.135 0.158 -14.467 1.00 70.06 99 GLY A N 1
ATOM 687 C CA . GLY A 1 99 ? 12.570 -1.047 -13.865 1.00 70.06 99 GLY A CA 1
ATOM 688 C C . GLY A 1 99 ? 13.498 -1.598 -12.787 1.00 70.06 99 GLY A C 1
ATOM 689 O O . GLY A 1 99 ? 13.130 -1.629 -11.617 1.00 70.06 99 GLY A O 1
ATOM 690 N N . MET A 1 100 ? 14.747 -1.912 -13.127 1.00 70.62 100 MET A N 1
ATOM 691 C CA . MET A 1 100 ? 15.703 -2.465 -12.160 1.00 70.62 100 MET A CA 1
ATOM 692 C C . MET A 1 100 ? 15.982 -1.542 -10.965 1.00 70.62 100 MET A C 1
ATOM 694 O O . MET A 1 100 ? 16.110 -2.025 -9.840 1.00 70.62 100 MET A O 1
ATOM 698 N N . LEU A 1 101 ? 16.041 -0.222 -11.174 1.00 72.31 101 LEU A N 1
ATOM 699 C CA . LEU A 1 101 ? 16.189 0.744 -10.081 1.00 72.31 101 LEU A CA 1
ATOM 700 C C . LEU A 1 101 ? 14.993 0.708 -9.121 1.00 72.31 101 LEU A C 1
ATOM 702 O O . LEU A 1 101 ? 15.201 0.722 -7.909 1.00 72.31 101 LEU A O 1
ATOM 706 N N . SER A 1 102 ? 13.761 0.605 -9.631 1.00 73.88 102 SER A N 1
ATOM 707 C CA . SER A 1 102 ? 12.559 0.509 -8.786 1.00 73.88 102 SER A CA 1
ATOM 708 C C . SER A 1 102 ? 12.585 -0.727 -7.875 1.00 73.88 102 SER A C 1
ATOM 710 O O . SER A 1 102 ? 12.286 -0.637 -6.684 1.00 73.88 102 SER A O 1
ATOM 712 N N . TRP A 1 103 ? 13.072 -1.857 -8.390 1.00 72.31 103 TRP A N 1
ATOM 713 C CA . TRP A 1 103 ? 13.237 -3.092 -7.624 1.00 72.31 103 TRP A CA 1
ATOM 714 C C . TRP A 1 103 ? 14.364 -3.019 -6.598 1.00 72.31 103 TRP A C 1
ATOM 716 O O . TRP A 1 103 ? 14.238 -3.554 -5.498 1.00 72.31 103 TRP A O 1
ATOM 726 N N . GLN A 1 104 ? 15.453 -2.314 -6.909 1.00 74.12 104 GLN A N 1
ATOM 727 C CA . GLN A 1 104 ? 16.500 -2.051 -5.922 1.00 74.12 104 GLN A CA 1
ATOM 728 C C . GLN A 1 104 ? 16.005 -1.156 -4.784 1.00 74.12 104 GLN A C 1
ATOM 730 O O . GLN A 1 104 ? 16.381 -1.391 -3.637 1.00 74.12 104 GLN A O 1
ATOM 735 N N . VAL A 1 105 ? 15.168 -0.156 -5.075 1.00 78.62 105 VAL A N 1
ATOM 736 C CA . VAL A 1 105 ? 14.536 0.675 -4.038 1.00 78.62 105 VAL A CA 1
ATOM 737 C C . VAL A 1 105 ? 13.657 -0.192 -3.138 1.00 78.62 105 VAL A C 1
ATOM 739 O O . VAL A 1 105 ? 13.833 -0.158 -1.924 1.00 78.62 105 VAL A O 1
ATOM 742 N N . LEU A 1 106 ? 12.823 -1.056 -3.721 1.00 79.44 106 LEU A N 1
ATOM 743 C CA . LEU A 1 106 ? 11.980 -1.998 -2.981 1.00 79.44 106 LEU A CA 1
ATOM 744 C C . LEU A 1 106 ? 12.789 -2.938 -2.069 1.00 79.44 106 LEU A C 1
ATOM 746 O O . LEU A 1 106 ? 12.437 -3.155 -0.908 1.00 79.44 106 LEU A O 1
ATOM 750 N N . ALA A 1 107 ? 13.888 -3.498 -2.580 1.00 77.06 107 ALA A N 1
ATOM 751 C CA . ALA A 1 107 ? 14.771 -4.371 -1.810 1.00 77.06 107 ALA A CA 1
ATOM 752 C C . ALA A 1 107 ? 15.468 -3.613 -0.666 1.00 77.06 107 ALA A C 1
ATOM 754 O O . ALA A 1 107 ? 15.591 -4.136 0.443 1.00 77.06 107 ALA A O 1
ATOM 755 N N . GLN A 1 108 ? 15.893 -2.367 -0.909 1.00 80.12 108 GLN A N 1
ATOM 756 C CA . GLN A 1 108 ? 16.460 -1.498 0.125 1.00 80.12 108 GLN A CA 1
ATOM 757 C C . GLN A 1 108 ? 15.436 -1.151 1.206 1.00 80.12 108 GLN A C 1
ATOM 759 O O . GLN A 1 108 ? 15.791 -1.169 2.381 1.00 80.12 108 GLN A O 1
ATOM 764 N N . ASP A 1 109 ? 14.193 -0.852 0.825 1.00 83.81 109 ASP A N 1
ATOM 765 C CA . ASP A 1 109 ? 13.119 -0.510 1.759 1.00 83.81 109 ASP A CA 1
ATOM 766 C C . ASP A 1 109 ? 12.771 -1.697 2.659 1.00 83.81 109 ASP A C 1
ATOM 768 O O . ASP A 1 109 ? 12.704 -1.540 3.878 1.00 83.81 109 ASP A O 1
ATOM 772 N N . ASN A 1 110 ? 12.661 -2.902 2.089 1.00 83.25 110 ASN A N 1
ATOM 773 C CA . ASN A 1 110 ? 12.489 -4.129 2.869 1.00 83.25 110 ASN A CA 1
ATOM 774 C C . ASN A 1 110 ? 13.657 -4.367 3.835 1.00 83.25 110 ASN A C 1
ATOM 776 O O . ASN A 1 110 ? 13.432 -4.651 5.008 1.00 83.25 110 ASN A O 1
ATOM 780 N N . ALA A 1 111 ? 14.902 -4.226 3.370 1.00 82.75 111 ALA A N 1
ATOM 781 C CA . ALA A 1 111 ? 16.079 -4.434 4.212 1.00 82.75 111 ALA A CA 1
ATOM 782 C C . ALA A 1 111 ? 16.193 -3.391 5.338 1.00 82.75 111 ALA A C 1
ATOM 784 O O . ALA A 1 111 ? 16.592 -3.730 6.452 1.00 82.75 111 ALA A O 1
ATOM 785 N N . LEU A 1 112 ? 15.850 -2.128 5.068 1.00 86.12 112 LEU A N 1
ATOM 786 C CA . LEU A 1 112 ? 15.815 -1.064 6.074 1.00 86.12 112 LEU A CA 1
ATOM 787 C C . LEU A 1 112 ? 14.749 -1.334 7.131 1.00 86.12 112 LEU A C 1
ATOM 789 O O . LEU A 1 112 ? 15.054 -1.283 8.320 1.00 86.12 112 LEU A O 1
ATOM 793 N N . LEU A 1 113 ? 13.526 -1.648 6.702 1.00 86.50 113 LEU A N 1
ATOM 794 C CA . LEU A 1 113 ? 12.417 -1.934 7.605 1.00 86.50 113 LEU A CA 1
ATOM 795 C C . LEU A 1 113 ? 12.701 -3.173 8.466 1.00 86.50 113 LEU A C 1
ATOM 797 O O . LEU A 1 113 ? 12.471 -3.144 9.670 1.00 86.50 113 LEU A O 1
ATOM 801 N N . GLN A 1 114 ? 13.266 -4.227 7.873 1.00 87.88 114 GLN A N 1
ATOM 802 C CA . GLN A 1 114 ? 13.674 -5.434 8.592 1.00 87.88 114 GLN A CA 1
ATOM 803 C C . GLN A 1 114 ? 14.711 -5.126 9.683 1.00 87.88 114 GLN A C 1
ATOM 805 O O . GLN A 1 114 ? 14.543 -5.554 10.820 1.00 87.88 114 GLN A O 1
ATOM 810 N N . ARG A 1 115 ? 15.737 -4.319 9.379 1.00 88.56 115 ARG A N 1
ATOM 811 C CA . ARG A 1 115 ? 16.734 -3.892 10.381 1.00 88.56 115 ARG A CA 1
ATOM 812 C C . ARG A 1 115 ? 16.125 -3.061 11.508 1.00 88.56 115 ARG A C 1
ATOM 814 O O . ARG A 1 115 ? 16.567 -3.168 12.643 1.00 88.56 115 ARG A O 1
ATOM 821 N N . GLN A 1 116 ? 15.141 -2.218 11.202 1.00 89.75 116 GLN A N 1
ATOM 822 C CA . GLN A 1 116 ? 14.443 -1.416 12.212 1.00 89.75 116 GLN A CA 1
ATOM 823 C C . GLN A 1 116 ? 13.598 -2.299 13.139 1.00 89.75 116 GLN A C 1
ATOM 825 O O . GLN A 1 116 ? 13.661 -2.139 14.352 1.00 89.75 116 GLN A O 1
ATOM 830 N N . LEU A 1 117 ? 12.893 -3.288 12.583 1.00 89.94 117 LEU A N 1
ATOM 831 C CA . LEU A 1 117 ? 12.140 -4.282 13.356 1.00 89.94 117 LEU A CA 1
ATOM 832 C C . LEU A 1 117 ? 13.036 -5.135 14.267 1.00 89.94 117 LEU A C 1
ATOM 834 O O . LEU A 1 117 ? 12.614 -5.523 15.353 1.00 89.94 117 LEU A O 1
ATOM 838 N N . GLU A 1 118 ? 14.271 -5.418 13.843 1.00 89.56 118 GLU A N 1
ATOM 839 C CA . GLU A 1 118 ? 15.275 -6.120 14.659 1.00 89.56 118 GLU A CA 1
ATOM 840 C C . GLU A 1 118 ? 15.784 -5.273 15.836 1.00 89.56 118 GLU A C 1
ATOM 842 O O . GLU A 1 118 ? 16.189 -5.825 16.857 1.00 89.56 118 GLU A O 1
ATOM 847 N N . GLN A 1 119 ? 15.751 -3.942 15.717 1.00 90.69 119 GLN A N 1
ATOM 848 C CA . GLN A 1 119 ? 16.137 -3.016 16.787 1.00 90.69 119 GLN A CA 1
ATOM 849 C C . GLN A 1 119 ? 15.004 -2.773 17.794 1.00 90.69 119 GLN A C 1
ATOM 851 O O . GLN A 1 119 ? 15.277 -2.440 18.947 1.00 90.69 119 GLN A O 1
ATOM 856 N N . GLY A 1 120 ? 13.744 -2.937 17.385 1.00 90.56 120 GLY A N 1
ATOM 857 C CA . GLY A 1 120 ? 12.586 -2.765 18.255 1.00 90.56 120 GLY A CA 1
ATOM 858 C C . GLY A 1 120 ? 11.259 -2.631 17.498 1.00 90.56 120 GLY A C 1
ATOM 859 O O . GLY A 1 120 ? 11.224 -2.710 16.269 1.00 90.56 120 GLY A O 1
ATOM 860 N N . PRO A 1 121 ? 10.139 -2.432 18.218 1.00 91.50 121 PRO A N 1
ATOM 861 C CA . PRO A 1 121 ? 8.847 -2.177 17.591 1.00 91.50 121 PRO A CA 1
ATOM 862 C C . PRO A 1 121 ? 8.883 -0.867 16.795 1.00 91.50 121 PRO A C 1
ATOM 864 O O . PRO A 1 121 ? 9.416 0.142 17.257 1.00 91.50 121 PRO A O 1
ATOM 867 N N . VAL A 1 122 ? 8.284 -0.877 15.605 1.00 93.38 122 VAL A N 1
ATOM 868 C CA . VAL A 1 122 ? 8.256 0.277 14.699 1.00 93.38 122 VAL A CA 1
ATOM 869 C C . VAL A 1 122 ? 6.892 0.949 14.721 1.00 93.38 122 VAL A C 1
ATOM 871 O O . VAL A 1 122 ? 5.860 0.293 14.860 1.00 93.38 122 VAL A O 1
ATOM 874 N N . GLN A 1 123 ? 6.882 2.271 14.567 1.00 93.69 123 GLN A N 1
ATOM 875 C CA . GLN A 1 123 ? 5.649 3.045 14.495 1.00 93.69 123 GLN A CA 1
ATOM 876 C C . GLN A 1 123 ? 5.045 2.943 13.090 1.00 93.69 123 GLN A C 1
ATOM 878 O O . GLN A 1 123 ? 5.718 3.204 12.090 1.00 93.69 123 GLN A O 1
ATOM 883 N N . LEU A 1 124 ? 3.772 2.566 13.022 1.00 93.94 124 LEU A N 1
ATOM 884 C CA . LEU A 1 124 ? 3.013 2.364 11.796 1.00 93.94 124 LEU A CA 1
ATOM 885 C C . LEU A 1 124 ? 1.732 3.191 11.839 1.00 93.94 124 LEU A C 1
ATOM 887 O O . LEU A 1 124 ? 0.948 3.076 12.777 1.00 93.94 124 LEU A O 1
ATOM 891 N N . GLU A 1 125 ? 1.490 3.984 10.801 1.00 94.06 125 GLU A N 1
ATOM 892 C CA . GLU A 1 125 ? 0.207 4.652 10.581 1.00 94.06 125 GLU A CA 1
ATOM 893 C C . GLU A 1 125 ? -0.702 3.736 9.756 1.00 94.06 125 GLU A C 1
ATOM 895 O O . GLU A 1 125 ? -0.365 3.367 8.629 1.00 94.06 125 GLU A O 1
ATOM 900 N N . LEU A 1 126 ? -1.865 3.370 10.288 1.00 92.88 126 LEU A N 1
ATOM 901 C CA . LEU A 1 126 ? -2.842 2.558 9.573 1.00 92.88 126 LEU A CA 1
ATOM 902 C C . LEU A 1 126 ? -3.511 3.398 8.485 1.00 92.88 126 LEU A C 1
ATOM 904 O O . LEU A 1 126 ? -4.201 4.379 8.752 1.00 92.88 126 LEU A O 1
ATOM 908 N N . ALA A 1 127 ? -3.305 3.004 7.232 1.00 89.62 127 ALA A N 1
ATOM 909 C CA . ALA A 1 127 ? -3.811 3.707 6.059 1.00 89.62 127 ALA A CA 1
ATOM 910 C C . ALA A 1 127 ? -5.136 3.129 5.541 1.00 89.62 127 ALA A C 1
ATOM 912 O O . ALA A 1 127 ? -5.830 3.798 4.778 1.00 89.62 127 ALA A O 1
ATOM 913 N N . GLY A 1 128 ? -5.471 1.894 5.922 1.00 85.44 128 GLY A N 1
ATOM 914 C CA . GLY A 1 128 ? -6.688 1.208 5.503 1.00 85.44 128 GLY A CA 1
ATOM 915 C C . GLY A 1 128 ? -7.262 0.351 6.621 1.00 85.44 128 GLY A C 1
ATOM 916 O O . GLY A 1 128 ? -6.519 -0.138 7.475 1.00 85.44 128 GLY A O 1
ATOM 917 N N . ASP A 1 129 ? -8.584 0.193 6.606 1.00 85.69 129 ASP A N 1
ATOM 918 C CA . ASP A 1 129 ? -9.289 -0.562 7.635 1.00 85.69 129 ASP A CA 1
ATOM 919 C C . ASP A 1 129 ? -8.932 -2.052 7.593 1.00 85.69 129 ASP A C 1
ATOM 921 O O . ASP A 1 129 ? -8.580 -2.580 6.528 1.00 85.69 129 ASP A O 1
ATOM 925 N N . PRO A 1 130 ? -9.044 -2.744 8.737 1.00 84.56 130 PRO A N 1
ATOM 926 C CA . PRO A 1 130 ? -8.871 -4.183 8.793 1.00 84.56 130 PRO A CA 1
ATOM 927 C C . PRO A 1 130 ? -9.866 -4.894 7.877 1.00 84.56 130 PRO A C 1
ATOM 929 O O . PRO A 1 130 ? -11.081 -4.735 7.987 1.00 84.56 130 PRO A O 1
ATOM 932 N N . SER A 1 131 ? -9.333 -5.702 6.967 1.00 82.38 131 SER A N 1
ATOM 933 C CA . SER A 1 131 ? -10.117 -6.539 6.062 1.00 82.38 131 SER A CA 1
ATOM 934 C C . SER A 1 131 ? -9.961 -8.014 6.444 1.00 82.38 131 SER A C 1
ATOM 936 O O . SER A 1 131 ? -8.827 -8.471 6.641 1.00 82.38 131 SER A O 1
ATOM 938 N N . PRO A 1 132 ? -11.061 -8.780 6.565 1.00 79.50 132 PRO A N 1
ATOM 939 C CA . PRO A 1 132 ? -10.978 -10.197 6.881 1.00 79.50 132 PRO A CA 1
ATOM 940 C C . PRO A 1 132 ? -10.366 -10.972 5.707 1.00 79.50 132 PRO A C 1
ATOM 942 O O . PRO A 1 132 ? -10.725 -10.779 4.544 1.00 79.50 132 PRO A O 1
ATOM 945 N N . ARG A 1 133 ? -9.430 -11.873 6.010 1.00 76.81 133 ARG A N 1
ATOM 946 C CA . ARG A 1 133 ? -8.816 -12.802 5.055 1.00 76.81 133 ARG A CA 1
ATOM 947 C C . ARG A 1 133 ? -8.746 -14.193 5.679 1.00 76.81 133 ARG A C 1
ATOM 949 O O . ARG A 1 133 ? -8.763 -14.333 6.896 1.00 76.81 133 ARG A O 1
ATOM 956 N N . ALA A 1 134 ? -8.586 -15.225 4.850 1.00 73.38 134 ALA A N 1
ATOM 957 C CA . ALA A 1 134 ? -8.450 -16.609 5.323 1.00 73.38 134 ALA A CA 1
ATOM 958 C C . ALA A 1 134 ? -7.303 -16.811 6.338 1.00 73.38 134 ALA A C 1
ATOM 960 O O . ALA A 1 134 ? -7.336 -17.745 7.125 1.00 73.38 134 ALA A O 1
ATOM 961 N N . SER A 1 135 ? -6.289 -15.939 6.317 1.00 70.38 135 SER A N 1
ATOM 962 C CA . SER A 1 135 ? -5.124 -15.979 7.206 1.00 70.38 135 SER A CA 1
ATOM 963 C C . SER A 1 135 ? -5.228 -15.053 8.427 1.00 70.38 135 SER A C 1
ATOM 965 O O . SER A 1 135 ? -4.212 -14.837 9.082 1.00 70.38 135 SER A O 1
ATOM 967 N N . GLY A 1 136 ? -6.388 -14.444 8.683 1.00 82.31 136 GLY A N 1
ATOM 968 C CA . GLY A 1 136 ? -6.584 -13.408 9.702 1.00 82.31 136 GLY A CA 1
ATOM 969 C C . GLY A 1 136 ? -6.932 -12.044 9.102 1.00 82.31 136 GLY A C 1
ATOM 970 O O . GLY A 1 136 ? -7.207 -11.921 7.906 1.00 82.31 136 GLY A O 1
ATOM 971 N N . GLN A 1 137 ? -6.926 -11.001 9.930 1.00 87.44 137 GLN A N 1
ATOM 972 C CA . GLN A 1 137 ? -7.215 -9.642 9.472 1.00 87.44 137 GLN A CA 1
ATOM 973 C C . GLN A 1 137 ? -5.976 -9.000 8.846 1.00 87.44 137 GLN A C 1
ATOM 975 O O . GLN A 1 137 ? -4.855 -9.185 9.326 1.00 87.44 137 GLN A O 1
ATOM 980 N N . VAL A 1 138 ? -6.173 -8.226 7.777 1.00 90.06 138 VAL A N 1
ATOM 981 C CA . VAL A 1 138 ? -5.096 -7.483 7.118 1.00 90.06 138 VAL A CA 1
ATOM 982 C C . VAL A 1 138 ? -5.452 -6.013 6.985 1.00 90.06 138 VAL A C 1
ATOM 984 O O . VAL A 1 138 ? -6.497 -5.685 6.423 1.00 90.06 138 VAL A O 1
ATOM 987 N N . SER A 1 139 ? -4.535 -5.146 7.412 1.00 91.81 139 SER A N 1
ATOM 988 C CA . SER A 1 139 ? -4.622 -3.695 7.217 1.00 91.81 139 SER A CA 1
ATOM 989 C C . SER A 1 139 ? -3.492 -3.200 6.320 1.00 91.81 139 SER A C 1
ATOM 991 O O . SER A 1 139 ? -2.410 -3.789 6.263 1.00 91.81 139 SER A O 1
ATOM 993 N N . ALA A 1 140 ? -3.730 -2.099 5.613 1.00 92.12 140 ALA A N 1
ATOM 994 C CA . ALA A 1 140 ? -2.660 -1.348 4.969 1.00 92.12 140 ALA A CA 1
ATOM 995 C C . ALA A 1 140 ? -2.047 -0.391 5.994 1.00 92.12 140 ALA A C 1
ATOM 997 O O . ALA A 1 140 ? -2.785 0.311 6.685 1.00 92.12 140 ALA A O 1
ATOM 998 N N . ALA A 1 141 ? -0.722 -0.332 6.074 1.00 93.62 141 ALA A N 1
ATOM 999 C CA . ALA A 1 141 ? -0.022 0.585 6.960 1.00 93.62 141 ALA A CA 1
ATOM 1000 C C . ALA A 1 141 ? 1.134 1.289 6.255 1.00 93.62 141 ALA A C 1
ATOM 1002 O O . ALA A 1 141 ? 1.679 0.815 5.257 1.00 93.62 141 ALA A O 1
ATOM 1003 N N . LEU A 1 142 ? 1.502 2.437 6.801 1.00 92.75 142 LEU A N 1
ATOM 1004 C CA . LEU A 1 142 ? 2.611 3.260 6.370 1.00 92.75 142 LEU A CA 1
ATOM 1005 C C . LEU A 1 142 ? 3.632 3.296 7.497 1.00 92.75 142 LEU A C 1
ATOM 1007 O O . LEU A 1 142 ? 3.341 3.752 8.601 1.00 92.75 142 LEU A O 1
ATOM 1011 N N . TRP A 1 143 ? 4.838 2.834 7.202 1.00 92.88 143 TRP A N 1
ATOM 1012 C CA . TRP A 1 143 ? 5.993 3.102 8.039 1.00 92.88 143 TRP A CA 1
ATOM 1013 C C . TRP A 1 143 ? 6.654 4.398 7.573 1.00 92.88 143 TRP A C 1
ATOM 1015 O O . TRP A 1 143 ? 6.889 4.595 6.376 1.00 92.88 143 TRP A O 1
ATOM 1025 N N . GLN A 1 144 ? 6.966 5.278 8.519 1.00 88.31 144 GLN A N 1
ATOM 1026 C CA . GLN A 1 144 ? 7.694 6.513 8.263 1.00 88.31 144 GLN A CA 1
ATOM 1027 C C . GLN A 1 144 ? 9.053 6.448 8.960 1.00 88.31 144 GLN A C 1
ATOM 1029 O O . GLN A 1 144 ? 9.144 6.603 10.173 1.00 88.31 144 GLN A O 1
ATOM 1034 N N . GLY A 1 145 ? 10.111 6.224 8.182 1.00 79.62 145 GLY A N 1
ATOM 1035 C CA . GLY A 1 145 ? 11.485 6.447 8.629 1.00 79.62 145 GLY A CA 1
ATOM 1036 C C . GLY A 1 145 ? 11.906 7.909 8.437 1.00 79.62 145 GLY A C 1
ATOM 1037 O O . GLY A 1 145 ? 11.183 8.695 7.823 1.00 79.62 145 GLY A O 1
ATOM 1038 N N . ASP A 1 146 ? 13.120 8.260 8.873 1.00 76.75 146 ASP A N 1
ATOM 1039 C CA . ASP A 1 146 ? 13.649 9.640 8.843 1.00 76.75 146 ASP A CA 1
ATOM 1040 C C . ASP A 1 146 ? 13.528 10.350 7.484 1.00 76.75 146 ASP A C 1
ATOM 1042 O O . ASP A 1 146 ? 13.339 11.564 7.415 1.00 76.75 146 ASP A O 1
ATOM 1046 N N . ARG A 1 147 ? 13.678 9.610 6.378 1.00 78.88 147 ARG A N 1
ATOM 1047 C CA . ARG A 1 147 ? 13.673 10.167 5.010 1.00 78.88 147 ARG A CA 1
ATOM 1048 C C . ARG A 1 147 ? 12.879 9.350 3.995 1.00 78.88 147 ARG A C 1
ATOM 1050 O O . ARG A 1 147 ? 12.906 9.670 2.808 1.00 78.88 147 ARG A O 1
ATOM 1057 N N . ARG A 1 148 ? 12.203 8.281 4.420 1.00 82.38 148 ARG A N 1
ATOM 1058 C CA . ARG A 1 148 ? 11.445 7.397 3.524 1.00 82.38 148 ARG A CA 1
ATOM 1059 C C . ARG A 1 148 ? 10.119 7.003 4.150 1.00 82.38 148 ARG A C 1
ATOM 1061 O O . ARG A 1 148 ? 10.042 6.733 5.343 1.00 82.38 148 ARG A O 1
ATOM 1068 N N . LYS A 1 149 ? 9.093 6.953 3.306 1.00 87.94 149 LYS A N 1
ATOM 1069 C CA . LYS A 1 149 ? 7.784 6.393 3.632 1.00 87.94 149 LYS A CA 1
ATOM 1070 C C . LYS A 1 149 ? 7.635 5.093 2.866 1.00 87.94 149 LYS A C 1
ATOM 1072 O O . LYS A 1 149 ? 7.837 5.087 1.655 1.00 87.94 149 LYS A O 1
ATOM 1077 N N . VAL A 1 150 ? 7.296 4.023 3.569 1.00 90.12 150 VAL A N 1
ATOM 1078 C CA . VAL A 1 150 ? 7.139 2.692 2.985 1.00 90.12 150 VAL A CA 1
ATOM 1079 C C . VAL A 1 150 ? 5.744 2.190 3.312 1.00 90.12 150 VAL A C 1
ATOM 1081 O O . VAL A 1 150 ? 5.358 2.128 4.477 1.00 90.12 150 VAL A O 1
ATOM 1084 N N . SER A 1 151 ? 4.989 1.830 2.280 1.00 91.94 151 SER A N 1
ATOM 1085 C CA . SER A 1 151 ? 3.693 1.176 2.438 1.00 91.94 151 SER A CA 1
ATOM 1086 C C . SER A 1 151 ? 3.900 -0.321 2.634 1.00 91.94 151 SER A C 1
ATOM 1088 O O . SER A 1 151 ? 4.630 -0.958 1.876 1.00 91.94 151 SER A O 1
ATOM 1090 N N . LEU A 1 152 ? 3.229 -0.911 3.614 1.00 93.00 152 LEU A N 1
ATOM 1091 C CA . LEU A 1 152 ? 3.254 -2.347 3.875 1.00 93.00 152 LEU A CA 1
ATOM 1092 C C . LEU A 1 152 ? 1.857 -2.868 4.206 1.00 93.00 152 LEU A C 1
ATOM 1094 O O . LEU A 1 152 ? 0.958 -2.119 4.593 1.00 93.00 152 LEU A O 1
ATOM 1098 N N . ARG A 1 153 ? 1.682 -4.179 4.069 1.00 92.88 153 ARG A N 1
ATOM 1099 C CA . ARG A 1 153 ? 0.517 -4.874 4.618 1.00 92.88 153 ARG A CA 1
ATOM 1100 C C . ARG A 1 153 ? 0.848 -5.366 6.014 1.00 92.88 153 ARG A C 1
ATOM 1102 O O . ARG A 1 153 ? 1.942 -5.864 6.245 1.00 92.88 153 ARG A O 1
ATOM 1109 N N . VAL A 1 154 ? -0.100 -5.254 6.925 1.00 93.62 154 VAL A N 1
ATOM 1110 C CA . VAL A 1 154 ? 0.028 -5.709 8.306 1.00 93.62 154 VAL A CA 1
ATOM 1111 C C . VAL A 1 154 ? -0.929 -6.871 8.489 1.00 93.62 154 VAL A C 1
ATOM 1113 O O . VAL A 1 154 ? -2.137 -6.697 8.343 1.00 93.62 154 VAL A O 1
ATOM 1116 N N . LEU A 1 155 ? -0.384 -8.059 8.738 1.00 93.25 155 LEU A N 1
ATOM 1117 C CA . LEU A 1 155 ? -1.147 -9.245 9.096 1.00 93.25 155 LEU A CA 1
ATOM 1118 C C . LEU A 1 155 ? -1.225 -9.326 10.617 1.00 93.25 155 LEU A C 1
ATOM 1120 O O . LEU A 1 155 ? -0.199 -9.466 11.290 1.00 93.25 155 LEU A O 1
ATOM 1124 N N . TRP A 1 156 ? -2.445 -9.249 11.127 1.00 92.56 156 TRP A N 1
ATOM 1125 C CA . TRP A 1 156 ? -2.717 -9.270 12.554 1.00 92.56 156 TRP A CA 1
ATOM 1126 C C . TRP A 1 156 ? -2.871 -10.707 13.080 1.00 92.56 156 TRP A C 1
ATOM 1128 O O . TRP A 1 156 ? -3.290 -11.591 12.323 1.00 92.56 156 TRP A O 1
ATOM 1138 N N . PRO A 1 157 ? -2.553 -10.963 14.364 1.00 88.56 157 PRO A N 1
ATOM 1139 C CA . PRO A 1 157 ? -2.817 -12.248 15.009 1.00 88.56 157 PRO A CA 1
ATOM 1140 C C . PRO A 1 157 ? -4.289 -12.667 14.912 1.00 88.56 157 PRO A C 1
ATOM 1142 O O . PRO A 1 157 ? -5.184 -11.817 14.862 1.00 88.56 157 PRO A O 1
ATOM 1145 N N . HIS A 1 158 ? -4.546 -13.979 14.924 1.00 79.56 158 HIS A N 1
ATOM 1146 C CA . HIS A 1 158 ? -5.917 -14.487 15.044 1.00 79.56 158 HIS A CA 1
ATOM 1147 C C . HIS A 1 158 ? -6.517 -13.994 16.371 1.00 79.56 158 HIS A C 1
ATOM 1149 O O . HIS A 1 158 ? -5.799 -13.876 17.361 1.00 79.56 158 HIS A O 1
ATOM 1155 N N . ASP A 1 159 ? -7.798 -13.628 16.348 1.00 76.12 159 ASP A N 1
ATOM 1156 C CA . ASP A 1 159 ? -8.560 -13.073 17.482 1.00 76.12 159 ASP A CA 1
ATOM 1157 C C . ASP A 1 159 ? -8.147 -11.674 17.974 1.00 76.12 159 ASP A C 1
ATOM 1159 O O . ASP A 1 159 ? -8.607 -11.214 19.019 1.00 76.12 159 ASP A O 1
ATOM 1163 N N . SER A 1 160 ? -7.337 -10.942 17.205 1.00 81.19 160 SER A N 1
ATOM 1164 C CA . SER A 1 160 ? -7.085 -9.522 17.479 1.00 81.19 160 SER A CA 1
ATOM 1165 C C . SER A 1 160 ? -8.158 -8.617 16.860 1.00 81.19 160 SER A C 1
ATOM 1167 O O . SER A 1 160 ? -8.669 -8.883 15.769 1.00 81.19 160 SER A O 1
ATOM 1169 N N . GLN A 1 161 ? -8.487 -7.526 17.558 1.00 84.00 161 GLN A N 1
ATOM 1170 C CA . GLN A 1 161 ? -9.314 -6.428 17.049 1.00 84.00 161 GLN A CA 1
ATOM 1171 C C . GLN A 1 161 ? -8.406 -5.231 16.743 1.00 84.00 161 GLN A C 1
ATOM 1173 O O . GLN A 1 161 ? -8.196 -4.383 17.609 1.00 84.00 161 GLN A O 1
ATOM 1178 N N . PRO A 1 162 ? -7.782 -5.196 15.555 1.00 86.75 162 PRO A N 1
ATOM 1179 C CA . PRO A 1 162 ? -6.902 -4.101 15.184 1.00 86.75 162 PRO A CA 1
ATOM 1180 C C . PRO A 1 162 ? -7.667 -2.782 15.024 1.00 86.75 162 PRO A C 1
ATOM 1182 O O . PRO A 1 162 ? -8.824 -2.791 14.589 1.00 86.75 162 PRO A O 1
ATOM 1185 N N . PRO A 1 163 ? -7.018 -1.643 15.315 1.00 88.06 163 PRO A N 1
ATOM 1186 C CA . PRO A 1 163 ? -7.651 -0.346 15.165 1.00 88.06 163 PRO A CA 1
ATOM 1187 C C . PRO A 1 163 ? -7.917 -0.012 13.691 1.00 88.06 163 PRO A C 1
ATOM 1189 O O . PRO A 1 163 ? -7.341 -0.587 12.761 1.00 88.06 163 PRO A O 1
ATOM 1192 N N . ALA A 1 164 ? -8.835 0.928 13.478 1.00 87.50 164 ALA A N 1
ATOM 1193 C CA . ALA A 1 164 ? -9.250 1.362 12.152 1.00 87.50 164 ALA A CA 1
ATOM 1194 C C . ALA A 1 164 ? -8.182 2.229 11.454 1.00 87.50 164 ALA A C 1
ATOM 1196 O O . ALA A 1 164 ? -7.187 2.655 12.050 1.00 87.50 164 ALA A O 1
ATOM 1197 N N . ALA A 1 165 ? -8.395 2.528 10.170 1.00 87.88 165 ALA A N 1
ATOM 1198 C CA . ALA A 1 165 ? -7.561 3.490 9.457 1.00 87.88 165 ALA A CA 1
ATOM 1199 C C . ALA A 1 165 ? -7.530 4.852 10.175 1.00 87.88 165 ALA A C 1
ATOM 1201 O O . ALA A 1 165 ? -8.558 5.340 10.646 1.00 87.88 165 ALA A O 1
ATOM 1202 N N . GLY A 1 166 ? -6.357 5.488 10.187 1.00 86.25 166 GLY A N 1
ATOM 1203 C CA . GLY A 1 166 ? -6.117 6.776 10.837 1.00 86.25 166 GLY A CA 1
ATOM 1204 C C . GLY A 1 166 ? -5.536 6.677 12.249 1.00 86.25 166 GLY A C 1
ATOM 1205 O O . GLY A 1 166 ? -5.236 7.718 12.837 1.00 86.25 166 GLY A O 1
ATOM 1206 N N . HIS A 1 167 ? -5.346 5.465 12.772 1.00 91.88 167 HIS A N 1
ATOM 1207 C CA . HIS A 1 167 ? -4.632 5.193 14.021 1.00 91.88 167 HIS A CA 1
ATOM 1208 C C . HIS A 1 167 ? -3.151 4.909 13.798 1.00 91.88 167 HIS A C 1
ATOM 1210 O O . HIS A 1 167 ? -2.722 4.534 12.706 1.00 91.88 167 HIS A O 1
ATOM 1216 N N . VAL A 1 168 ? -2.364 5.090 14.851 1.00 94.00 168 VAL A N 1
ATOM 1217 C CA . VAL A 1 168 ? -0.933 4.826 14.884 1.00 94.00 168 VAL A CA 1
ATOM 1218 C C . VAL A 1 168 ? -0.651 3.752 15.915 1.00 94.00 168 VAL A C 1
ATOM 1220 O O . VAL A 1 168 ? -1.027 3.865 17.080 1.00 94.00 168 VAL A O 1
ATOM 1223 N N . VAL A 1 169 ? 0.056 2.717 15.483 1.00 94.69 169 VAL A N 1
ATOM 1224 C CA . VAL A 1 169 ? 0.415 1.571 16.312 1.00 94.69 169 VAL A CA 1
ATOM 1225 C C . VAL A 1 169 ? 1.929 1.425 16.366 1.00 94.69 169 VAL A C 1
ATOM 1227 O O . VAL A 1 169 ? 2.618 1.630 15.369 1.00 94.69 169 VAL A O 1
ATOM 1230 N N . LEU A 1 170 ? 2.464 1.058 17.523 1.00 94.56 170 LEU A N 1
ATOM 1231 C CA . LEU A 1 170 ? 3.795 0.470 17.614 1.00 94.56 170 LEU A CA 1
ATOM 1232 C C . LEU A 1 170 ? 3.640 -1.025 17.407 1.00 94.56 170 LEU A C 1
ATOM 1234 O O . LEU A 1 170 ? 2.967 -1.670 18.200 1.00 94.56 170 LEU A O 1
ATOM 1238 N N . ALA A 1 171 ? 4.244 -1.574 16.360 1.00 93.69 171 ALA A N 1
ATOM 1239 C CA . ALA A 1 171 ? 4.159 -2.994 16.056 1.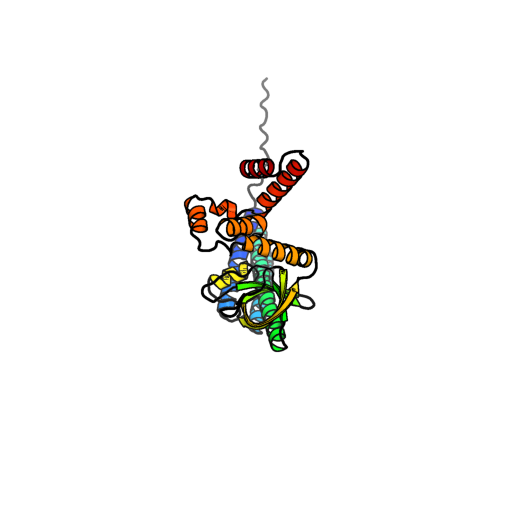00 93.69 171 ALA A CA 1
ATOM 1240 C C . ALA A 1 171 ? 5.554 -3.611 15.944 1.00 93.69 171 ALA A C 1
ATOM 1242 O O . ALA A 1 171 ? 6.436 -3.096 15.258 1.00 93.69 171 ALA A O 1
ATOM 1243 N N . GLY A 1 172 ? 5.740 -4.743 16.613 1.00 93.19 172 GLY A N 1
ATOM 1244 C CA . GLY A 1 172 ? 6.878 -5.634 16.444 1.00 93.19 172 GLY A CA 1
ATOM 1245 C C . GLY A 1 172 ? 6.442 -6.922 15.754 1.00 93.19 172 GLY A C 1
ATOM 1246 O O . GLY A 1 172 ? 5.301 -7.375 15.892 1.00 93.19 172 GLY A O 1
ATOM 1247 N N . GLY A 1 173 ? 7.352 -7.528 15.000 1.00 91.88 173 GLY A N 1
ATOM 1248 C CA . GLY A 1 173 ? 7.043 -8.754 14.283 1.00 91.88 173 GLY A CA 1
ATOM 1249 C C . GLY A 1 173 ? 8.072 -9.103 13.226 1.00 91.88 173 GLY A C 1
ATOM 1250 O O . GLY A 1 173 ? 9.203 -8.621 13.247 1.00 91.88 173 GLY A O 1
ATOM 1251 N N . ARG A 1 174 ? 7.659 -9.954 12.289 1.00 92.00 174 ARG A N 1
ATOM 1252 C CA . ARG A 1 174 ? 8.510 -10.420 11.192 1.00 92.00 174 ARG A CA 1
ATOM 1253 C C . ARG A 1 174 ? 8.007 -9.878 9.866 1.00 92.00 174 ARG A C 1
ATOM 1255 O O . ARG A 1 174 ? 6.854 -10.117 9.503 1.00 92.00 174 ARG A O 1
ATOM 1262 N N . LEU A 1 175 ? 8.881 -9.214 9.118 1.00 90.50 175 LEU A N 1
ATOM 1263 C CA . LEU A 1 175 ? 8.583 -8.808 7.754 1.00 90.50 175 LEU A CA 1
ATOM 1264 C C . LEU A 1 175 ? 8.726 -10.012 6.821 1.00 90.50 175 LEU A C 1
ATOM 1266 O O . LEU A 1 175 ? 9.776 -10.647 6.745 1.00 90.50 175 LEU A O 1
ATOM 1270 N N . LEU A 1 176 ? 7.651 -10.336 6.115 1.00 88.81 176 LEU A N 1
ATOM 1271 C CA . LEU A 1 176 ? 7.671 -11.286 5.018 1.00 88.81 176 LEU A CA 1
ATOM 1272 C C . LEU A 1 176 ? 7.853 -10.517 3.705 1.00 88.81 176 LEU A C 1
ATOM 1274 O O . LEU A 1 176 ? 7.080 -9.586 3.436 1.00 88.81 176 LEU A O 1
ATOM 1278 N N . P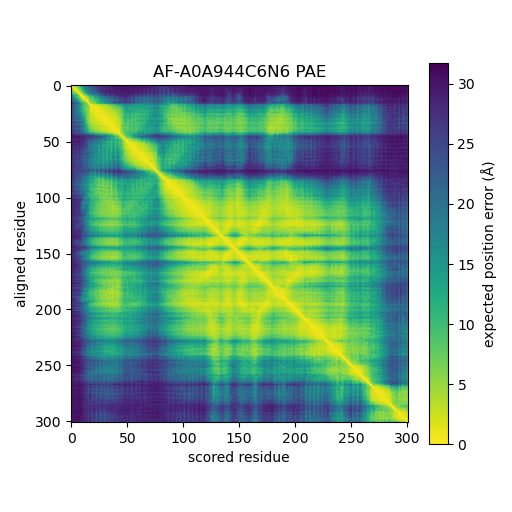RO A 1 177 ? 8.835 -10.906 2.875 1.00 83.06 177 PRO A N 1
ATOM 1279 C CA . PRO A 1 177 ? 8.960 -10.356 1.536 1.00 83.06 177 PRO A CA 1
ATOM 1280 C C . PRO A 1 177 ? 7.718 -10.708 0.701 1.00 83.06 177 PRO A C 1
ATOM 1282 O O . PRO A 1 177 ? 6.939 -11.603 1.049 1.00 83.06 177 PRO A O 1
ATOM 1285 N N . LEU A 1 178 ? 7.516 -9.980 -0.397 1.00 82.19 178 LEU A N 1
ATOM 1286 C CA . LEU A 1 178 ? 6.451 -10.277 -1.352 1.00 82.19 178 LEU A CA 1
ATOM 1287 C C . LEU A 1 178 ? 6.558 -11.736 -1.815 1.00 82.19 178 LEU A C 1
ATOM 1289 O O . LEU A 1 178 ? 7.630 -12.253 -2.118 1.00 82.19 178 LEU A O 1
ATOM 1293 N N . LYS A 1 179 ? 5.427 -12.432 -1.850 1.00 83.12 179 LYS A N 1
ATOM 1294 C CA . LYS A 1 179 ? 5.396 -13.773 -2.430 1.00 83.12 179 LYS A CA 1
ATOM 1295 C C . LYS A 1 179 ? 5.598 -13.676 -3.943 1.00 83.12 179 LYS A C 1
ATOM 1297 O O . LYS A 1 179 ? 5.299 -12.658 -4.555 1.00 83.12 179 LYS A O 1
ATOM 1302 N N . THR A 1 180 ? 6.095 -14.744 -4.550 1.00 80.25 180 THR A N 1
ATOM 1303 C CA . THR A 1 180 ? 6.314 -14.833 -6.003 1.00 80.25 180 THR A CA 1
ATOM 1304 C C . THR A 1 180 ? 5.060 -15.269 -6.769 1.00 80.25 180 THR A C 1
ATOM 1306 O O . THR A 1 180 ? 5.137 -15.568 -7.957 1.00 80.25 180 THR A O 1
ATOM 1309 N N . ASP A 1 181 ? 3.912 -15.305 -6.091 1.00 82.81 181 ASP A N 1
ATOM 1310 C CA . ASP A 1 181 ? 2.599 -15.625 -6.643 1.00 82.81 181 ASP A CA 1
ATOM 1311 C C . ASP A 1 181 ? 1.872 -14.366 -7.159 1.00 82.81 181 ASP A C 1
ATOM 1313 O O . ASP A 1 181 ? 2.301 -13.228 -6.941 1.00 82.81 181 ASP A O 1
ATOM 1317 N N . ASP A 1 182 ? 0.724 -14.562 -7.815 1.00 82.62 182 ASP A N 1
ATOM 1318 C CA . ASP A 1 182 ? -0.119 -13.465 -8.315 1.00 82.62 182 ASP A CA 1
ATOM 1319 C C . ASP A 1 182 ? -0.542 -12.496 -7.200 1.00 82.62 182 ASP A C 1
ATOM 1321 O O . ASP A 1 182 ? -0.685 -11.289 -7.413 1.00 82.62 182 ASP A O 1
ATOM 1325 N N . ALA A 1 183 ? -0.710 -13.010 -5.978 1.00 79.31 183 ALA A N 1
ATOM 1326 C CA . ALA A 1 183 ? -1.055 -12.199 -4.820 1.00 79.31 183 ALA A CA 1
ATOM 1327 C C . ALA A 1 183 ? 0.082 -11.242 -4.433 1.00 79.31 183 ALA A C 1
ATOM 1329 O O . ALA A 1 183 ? -0.181 -10.081 -4.110 1.00 79.31 183 ALA A O 1
ATOM 1330 N N . GLY A 1 184 ? 1.335 -11.694 -4.475 1.00 81.81 184 GLY A N 1
ATOM 1331 C CA . GLY A 1 184 ? 2.498 -10.838 -4.292 1.00 81.81 184 GLY A CA 1
ATOM 1332 C C . GLY A 1 184 ? 2.650 -9.824 -5.421 1.00 81.81 184 GLY A C 1
ATOM 1333 O O . GLY A 1 184 ? 2.911 -8.654 -5.140 1.00 81.81 184 GLY A O 1
ATOM 1334 N N . ARG A 1 185 ? 2.386 -10.217 -6.674 1.00 80.38 185 ARG A N 1
ATOM 1335 C CA . ARG A 1 185 ? 2.417 -9.284 -7.812 1.00 80.38 185 ARG A CA 1
ATOM 1336 C C . ARG A 1 185 ? 1.397 -8.163 -7.647 1.00 80.38 185 ARG A C 1
ATOM 1338 O O . ARG A 1 185 ? 1.736 -6.988 -7.779 1.00 80.38 185 ARG A O 1
ATOM 1345 N N . SER A 1 186 ? 0.171 -8.511 -7.265 1.00 81.75 186 SER A N 1
ATOM 1346 C CA . SER A 1 186 ? -0.872 -7.534 -6.952 1.00 81.75 186 SER A CA 1
ATOM 1347 C C . SER A 1 186 ? -0.473 -6.612 -5.792 1.00 81.75 186 SER A C 1
ATOM 1349 O O . SER A 1 186 ? -0.711 -5.408 -5.869 1.00 81.75 186 SER A O 1
ATOM 1351 N N . CYS A 1 187 ? 0.180 -7.135 -4.747 1.00 82.81 187 CYS A N 1
ATOM 1352 C CA . CYS A 1 187 ? 0.673 -6.304 -3.645 1.00 82.81 187 CYS A CA 1
ATOM 1353 C C . CYS A 1 187 ? 1.742 -5.302 -4.116 1.00 82.81 187 CYS A C 1
ATOM 1355 O O . CYS A 1 187 ? 1.710 -4.145 -3.702 1.00 82.81 187 CYS A O 1
ATOM 1357 N N . HIS A 1 188 ? 2.651 -5.720 -5.001 1.00 81.75 188 HIS A N 1
ATOM 1358 C CA . HIS A 1 188 ? 3.662 -4.836 -5.583 1.00 81.75 188 HIS A CA 1
ATOM 1359 C C . HIS A 1 188 ? 3.032 -3.728 -6.438 1.00 81.75 188 HIS A C 1
ATOM 1361 O O . HIS A 1 188 ? 3.369 -2.559 -6.269 1.00 81.75 188 HIS A O 1
ATOM 1367 N N . GLN A 1 189 ? 2.062 -4.067 -7.292 1.00 81.19 189 GLN A N 1
ATOM 1368 C CA . GLN A 1 189 ? 1.334 -3.091 -8.116 1.00 81.19 189 GLN A CA 1
ATOM 1369 C C . GLN A 1 189 ? 0.525 -2.088 -7.277 1.00 81.19 189 GLN A C 1
ATOM 1371 O O . GLN A 1 189 ? 0.325 -0.950 -7.691 1.00 81.19 189 GLN A O 1
ATOM 1376 N N . GLN A 1 190 ? 0.101 -2.483 -6.074 1.00 82.88 190 GLN A N 1
ATOM 1377 C CA . GLN A 1 190 ? -0.531 -1.599 -5.086 1.00 82.88 190 GLN A CA 1
ATOM 1378 C C . GLN A 1 190 ? 0.486 -0.762 -4.284 1.00 82.88 190 GLN A C 1
ATOM 1380 O O . GLN A 1 190 ? 0.093 0.044 -3.441 1.00 82.88 190 GLN A O 1
ATOM 1385 N N . GLY A 1 191 ? 1.786 -0.924 -4.546 1.00 84.75 191 GLY A N 1
ATOM 1386 C CA . GLY A 1 191 ? 2.865 -0.161 -3.923 1.00 84.75 191 GLY A CA 1
ATOM 1387 C C . GLY A 1 191 ? 3.297 -0.673 -2.548 1.00 84.75 191 GLY A C 1
ATOM 1388 O O . GLY A 1 191 ? 3.939 0.072 -1.809 1.00 84.75 191 GLY A O 1
ATOM 1389 N N . TYR A 1 192 ? 2.953 -1.909 -2.173 1.00 88.31 192 TYR A N 1
ATOM 1390 C CA . TYR A 1 192 ? 3.387 -2.490 -0.902 1.00 88.31 192 TYR A CA 1
ATOM 1391 C C . TYR A 1 192 ? 4.788 -3.096 -1.002 1.00 88.31 192 TYR A C 1
ATOM 1393 O O . TYR A 1 192 ? 5.077 -3.873 -1.911 1.00 88.31 192 TYR A O 1
ATOM 1401 N N . ALA A 1 193 ? 5.637 -2.800 -0.017 1.00 86.31 193 ALA A N 1
ATOM 1402 C CA . ALA A 1 193 ? 6.984 -3.354 0.074 1.00 86.31 193 ALA A CA 1
ATOM 1403 C C . ALA A 1 193 ? 7.008 -4.812 0.547 1.00 86.31 193 ALA A C 1
ATOM 1405 O O . ALA A 1 193 ? 7.831 -5.602 0.087 1.00 86.31 193 ALA A O 1
ATOM 1406 N N . GLY A 1 194 ? 6.081 -5.185 1.427 1.00 88.44 194 GLY A N 1
ATOM 1407 C CA . GLY A 1 194 ? 6.017 -6.514 2.022 1.00 88.44 194 GLY A CA 1
ATOM 1408 C C . GLY A 1 194 ? 4.827 -6.662 2.963 1.00 88.44 194 GLY A C 1
ATOM 1409 O O . GLY A 1 194 ? 3.967 -5.780 3.053 1.00 88.44 194 GLY A O 1
ATOM 1410 N N . THR A 1 195 ? 4.776 -7.799 3.656 1.00 91.94 195 THR A N 1
ATOM 1411 C CA . THR A 1 195 ? 3.752 -8.086 4.668 1.00 91.94 195 THR A CA 1
ATOM 1412 C C . THR A 1 195 ? 4.399 -8.258 6.036 1.00 91.94 195 THR A C 1
ATOM 1414 O O . THR A 1 195 ? 5.123 -9.222 6.257 1.00 91.94 195 THR A O 1
ATOM 1417 N N . LEU A 1 196 ? 4.134 -7.351 6.970 1.00 93.31 196 LEU A N 1
ATOM 1418 C CA . LEU A 1 196 ? 4.533 -7.483 8.366 1.00 93.31 196 LEU A CA 1
ATOM 1419 C C . LEU A 1 196 ? 3.558 -8.408 9.092 1.00 93.31 196 LEU A C 1
ATOM 1421 O O . LEU A 1 196 ? 2.378 -8.092 9.212 1.00 93.31 196 LEU A O 1
ATOM 1425 N N . VAL A 1 197 ? 4.055 -9.532 9.598 1.00 93.44 197 VAL A N 1
ATOM 1426 C CA . VAL A 1 197 ? 3.305 -10.391 10.517 1.00 93.44 197 VAL A CA 1
ATOM 1427 C C . VAL A 1 197 ? 3.565 -9.901 11.929 1.00 93.44 197 VAL A C 1
ATOM 1429 O O . VAL A 1 197 ? 4.683 -10.031 12.433 1.00 93.44 197 VAL A O 1
ATOM 1432 N N . VAL A 1 198 ? 2.540 -9.314 12.538 1.00 93.50 198 VAL A N 1
ATOM 1433 C CA . VAL A 1 198 ? 2.628 -8.700 13.863 1.00 93.50 198 VAL A CA 1
ATOM 1434 C C . VAL A 1 198 ? 2.571 -9.781 14.931 1.00 93.50 198 VAL A C 1
ATOM 1436 O O . VAL A 1 198 ? 1.688 -10.635 14.902 1.00 93.50 198 VAL A O 1
ATOM 1439 N N . SER A 1 199 ? 3.502 -9.736 15.880 1.00 90.19 199 SER A N 1
ATOM 1440 C CA . SER A 1 199 ? 3.486 -10.582 17.080 1.00 90.19 199 SER A CA 1
ATOM 1441 C C . SER A 1 199 ? 3.115 -9.798 18.334 1.00 90.19 199 SER A C 1
ATOM 1443 O O . SER A 1 199 ? 2.474 -10.337 19.228 1.00 90.19 199 SER A O 1
ATOM 1445 N N . GLN A 1 200 ? 3.494 -8.524 18.387 1.00 90.38 200 GLN A N 1
ATOM 1446 C CA . GLN A 1 200 ? 3.236 -7.624 19.504 1.00 90.38 200 GLN A CA 1
ATOM 1447 C C . GLN A 1 200 ? 2.887 -6.246 18.963 1.00 90.38 200 GLN A C 1
ATOM 1449 O O . GLN A 1 200 ? 3.520 -5.777 18.015 1.00 90.38 200 GLN A O 1
ATOM 1454 N N . TRP A 1 201 ? 1.885 -5.600 19.548 1.00 93.56 201 TRP A N 1
ATOM 1455 C CA . TRP A 1 201 ? 1.524 -4.247 19.165 1.00 93.56 201 TRP A CA 1
ATOM 1456 C C . TRP A 1 201 ? 0.881 -3.477 20.312 1.00 93.56 201 TRP A C 1
ATOM 1458 O O . TRP A 1 201 ? 0.324 -4.061 21.237 1.00 93.56 201 TRP A O 1
ATOM 1468 N N . GLU A 1 202 ? 0.978 -2.158 20.224 1.00 93.12 202 GLU A N 1
ATOM 1469 C CA . GLU A 1 202 ? 0.383 -1.210 21.155 1.00 93.12 202 GLU A CA 1
ATOM 1470 C C . GLU A 1 202 ? -0.162 -0.023 20.359 1.00 93.12 202 GLU A C 1
ATOM 1472 O O . GLU A 1 202 ? 0.526 0.532 19.497 1.00 93.12 202 GLU A O 1
ATOM 1477 N N . GLU A 1 203 ? -1.399 0.378 20.633 1.00 91.88 203 GLU A N 1
ATOM 1478 C CA . GLU A 1 203 ? -1.971 1.583 20.043 1.00 91.88 203 GLU A CA 1
ATOM 1479 C C . GLU A 1 203 ? -1.396 2.831 20.722 1.00 91.88 203 GLU A C 1
ATOM 1481 O O . GLU A 1 203 ? -1.361 2.935 21.946 1.00 91.88 203 GLU A O 1
ATOM 1486 N N . ARG A 1 204 ? -0.928 3.793 19.923 1.00 90.88 204 ARG A N 1
ATOM 1487 C CA . ARG A 1 204 ? -0.368 5.066 20.408 1.00 90.88 204 ARG A CA 1
ATOM 1488 C C . ARG A 1 204 ? -1.318 6.249 20.224 1.00 90.88 204 ARG A C 1
ATOM 1490 O O . ARG A 1 204 ? -0.989 7.351 20.658 1.00 90.88 204 ARG A O 1
ATOM 1497 N N . GLY A 1 205 ? -2.479 6.020 19.614 1.00 89.69 205 GLY A N 1
ATOM 1498 C CA . GLY A 1 205 ? -3.513 7.014 19.342 1.00 89.69 205 GLY A CA 1
ATOM 1499 C C . GLY A 1 205 ? -3.637 7.324 17.853 1.00 89.69 205 GLY A C 1
ATOM 1500 O O . GLY A 1 205 ? -3.322 6.497 17.002 1.00 89.69 205 GLY A O 1
ATOM 1501 N N . CYS A 1 206 ? -4.091 8.529 17.518 1.00 89.75 206 CYS A N 1
ATOM 1502 C CA . CYS A 1 206 ? -4.386 8.895 16.135 1.00 89.75 206 CYS A CA 1
ATOM 1503 C C . CYS A 1 206 ? -3.156 9.407 15.368 1.00 89.75 206 CYS A C 1
ATOM 1505 O O . CYS A 1 206 ? -2.194 9.921 15.943 1.00 89.75 206 CYS A O 1
ATOM 1507 N N . ALA A 1 207 ? -3.214 9.293 14.039 1.00 86.94 207 ALA A N 1
ATOM 1508 C CA . ALA A 1 207 ? -2.238 9.870 13.120 1.00 86.94 207 ALA A CA 1
ATOM 1509 C C . ALA A 1 207 ? -2.096 11.385 13.311 1.00 86.94 207 ALA A C 1
ATOM 1511 O O . ALA A 1 207 ? -2.903 12.032 13.970 1.00 86.94 207 ALA A O 1
ATOM 1512 N N . THR A 1 208 ? -1.078 11.990 12.706 1.00 85.00 208 THR A N 1
ATOM 1513 C CA . THR A 1 208 ? -0.942 13.454 12.718 1.00 85.00 208 THR A CA 1
ATOM 1514 C C . THR A 1 208 ? -1.668 14.093 11.529 1.00 85.00 208 THR A C 1
ATOM 1516 O O . THR A 1 208 ? -2.021 13.438 10.545 1.00 85.00 208 THR A O 1
ATOM 1519 N N . GLY A 1 209 ? -1.921 15.402 11.613 1.00 83.19 209 GLY A N 1
ATOM 1520 C CA . GLY A 1 209 ? -2.564 16.169 10.544 1.00 83.19 209 GLY A CA 1
ATOM 1521 C C . GLY A 1 209 ? -4.067 15.906 10.405 1.00 83.19 209 GLY A C 1
ATOM 1522 O O . GLY A 1 209 ? -4.740 15.501 11.350 1.00 83.19 209 GLY A O 1
ATOM 1523 N N . LEU A 1 210 ? -4.608 16.160 9.208 1.00 78.06 210 LEU A N 1
ATOM 1524 C CA . LEU A 1 210 ? -6.054 16.092 8.954 1.00 78.06 210 LEU A CA 1
ATOM 1525 C C . LEU A 1 210 ? -6.643 14.702 9.212 1.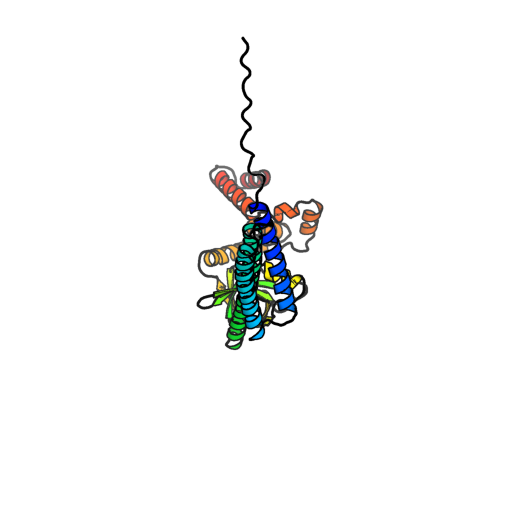00 78.06 210 LEU A C 1
ATOM 1527 O O . LEU A 1 210 ? -7.753 14.610 9.723 1.00 78.06 210 LEU A O 1
ATOM 1531 N N . ARG A 1 211 ? -5.903 13.631 8.895 1.00 78.81 211 ARG A N 1
ATOM 1532 C CA . ARG A 1 211 ? -6.344 12.256 9.174 1.00 78.81 211 ARG A CA 1
ATOM 1533 C C . ARG A 1 211 ? -6.568 12.060 10.666 1.00 78.81 211 ARG A C 1
ATOM 1535 O O . ARG A 1 211 ? -7.666 11.691 11.054 1.00 78.81 211 ARG A O 1
ATOM 1542 N N . GLY A 1 212 ? -5.581 12.435 11.476 1.00 81.50 212 GLY A N 1
ATOM 1543 C CA . GLY A 1 212 ? -5.647 12.392 12.933 1.00 81.50 212 GLY A CA 1
ATOM 1544 C C . GLY A 1 212 ? -6.821 13.119 13.563 1.00 81.50 212 GLY A C 1
ATOM 1545 O O . GLY A 1 212 ? -7.378 12.649 14.543 1.00 81.50 212 GLY A O 1
ATOM 1546 N N . LEU A 1 213 ? -7.204 14.266 12.999 1.00 80.69 213 LEU A N 1
ATOM 1547 C CA .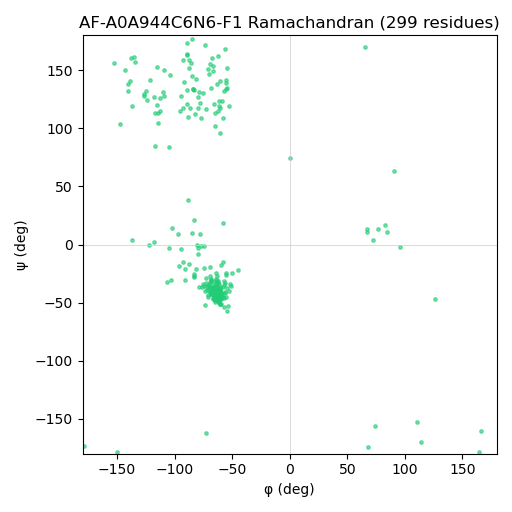 LEU A 1 213 ? -8.346 15.043 13.487 1.00 80.69 213 LEU A CA 1
ATOM 1548 C C . LEU A 1 213 ? -9.687 14.385 13.147 1.00 80.69 213 LEU A C 1
ATOM 1550 O O . LEU A 1 213 ? -10.649 14.517 13.900 1.00 80.69 213 LEU A O 1
ATOM 1554 N N . VAL A 1 214 ? -9.759 13.697 12.007 1.00 85.50 214 VAL A N 1
ATOM 1555 C CA . VAL A 1 214 ? -10.982 13.034 11.541 1.00 85.50 214 VAL A CA 1
ATOM 1556 C C . VAL A 1 214 ? -11.151 11.656 1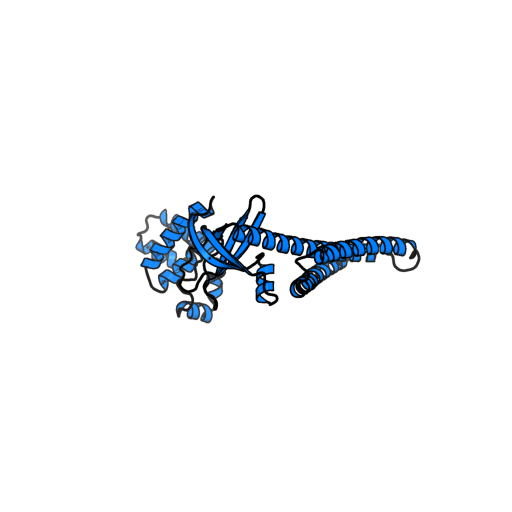2.184 1.00 85.50 214 VAL A C 1
ATOM 1558 O O . VAL A 1 214 ? -12.292 11.236 12.369 1.00 85.50 214 VAL A O 1
ATOM 1561 N N . THR A 1 215 ? -10.066 10.975 12.574 1.00 86.56 215 THR A N 1
ATOM 1562 C CA . THR A 1 215 ? -10.118 9.629 13.176 1.00 86.56 215 THR A CA 1
ATOM 1563 C C . THR A 1 215 ? -11.058 9.555 14.393 1.00 86.56 215 THR A C 1
ATOM 1565 O O . THR A 1 215 ? -12.001 8.771 14.332 1.00 86.56 215 THR A O 1
ATOM 1568 N N . PRO A 1 216 ? -10.957 10.415 15.431 1.00 86.44 216 PRO A N 1
ATOM 1569 C CA . PRO A 1 216 ? -11.854 10.336 16.588 1.00 86.44 216 PRO A CA 1
ATOM 1570 C C . PRO A 1 216 ? -13.322 10.599 16.236 1.00 86.44 216 PRO A C 1
ATOM 1572 O O . PRO A 1 216 ? -14.226 9.988 16.801 1.00 86.44 216 PRO A O 1
ATOM 1575 N N . LEU A 1 217 ? -13.579 11.511 15.290 1.00 84.75 217 LEU A N 1
ATOM 1576 C CA . LEU A 1 217 ? -14.937 11.798 14.821 1.00 84.75 217 LEU A CA 1
ATOM 1577 C C . LEU A 1 217 ? -15.528 10.590 14.090 1.00 84.75 217 LEU A C 1
ATOM 1579 O O . LEU A 1 217 ? -16.705 10.267 14.267 1.00 84.75 217 LEU A O 1
ATOM 1583 N N . ARG A 1 218 ? -14.712 9.934 13.261 1.00 86.19 218 ARG A N 1
ATOM 1584 C CA . ARG A 1 218 ? -15.079 8.712 12.555 1.00 86.19 218 ARG A CA 1
ATOM 1585 C C . ARG A 1 218 ? -15.377 7.587 13.539 1.00 86.19 218 ARG A C 1
ATOM 1587 O O . ARG A 1 218 ? -16.420 6.958 13.396 1.00 86.19 218 ARG A O 1
ATOM 1594 N N . ASP A 1 219 ? -14.530 7.388 14.542 1.00 87.88 219 ASP A N 1
ATOM 1595 C CA . ASP A 1 219 ? -14.705 6.343 15.554 1.00 87.88 219 ASP A CA 1
ATOM 1596 C C . ASP A 1 219 ? -15.976 6.575 16.378 1.00 87.88 219 ASP A C 1
ATOM 1598 O O . ASP A 1 219 ? -16.815 5.683 16.485 1.00 87.88 219 ASP A O 1
ATOM 1602 N N . ALA A 1 220 ? -16.205 7.808 16.842 1.00 86.12 220 ALA A N 1
ATOM 1603 C CA . ALA A 1 220 ? -17.432 8.173 17.552 1.00 86.12 220 ALA A CA 1
ATOM 1604 C C . ALA A 1 220 ? -18.691 8.002 16.682 1.00 86.12 220 ALA A C 1
ATOM 1606 O O . ALA A 1 220 ? -19.766 7.655 17.176 1.00 86.12 220 ALA A O 1
ATOM 1607 N N . SER A 1 221 ? -18.580 8.253 15.374 1.00 84.56 221 SER A N 1
ATOM 1608 C CA . SER A 1 221 ? -19.681 8.033 14.431 1.00 84.56 221 SER A CA 1
ATOM 1609 C C . SER A 1 221 ? -19.937 6.542 14.211 1.00 84.56 221 SER A C 1
ATOM 1611 O O . SER A 1 221 ? -21.093 6.125 14.229 1.00 84.56 221 SER A O 1
ATOM 1613 N N . MET A 1 222 ? -18.880 5.737 14.056 1.00 84.44 222 MET A N 1
ATOM 1614 C CA . MET A 1 222 ? -18.970 4.277 13.951 1.00 84.44 222 MET A CA 1
ATOM 1615 C C . MET A 1 222 ? -19.619 3.669 15.192 1.00 84.44 222 MET A C 1
ATOM 1617 O O . MET A 1 222 ? -20.493 2.820 15.055 1.00 84.44 222 MET A O 1
ATOM 1621 N N . GLU A 1 223 ? -19.243 4.124 16.387 1.00 86.94 223 GLU A N 1
ATOM 1622 C CA . GLU A 1 223 ? -19.810 3.641 17.646 1.00 86.94 223 GLU A CA 1
ATOM 1623 C C . GLU A 1 223 ? -21.318 3.923 17.723 1.00 86.94 223 GLU A C 1
ATOM 1625 O O . GLU A 1 223 ? -22.113 3.018 17.979 1.00 86.94 223 GLU A O 1
ATOM 1630 N N . ARG A 1 224 ? -21.739 5.156 17.411 1.00 85.31 224 ARG A N 1
ATOM 1631 C CA . ARG A 1 224 ? -23.166 5.529 17.380 1.00 85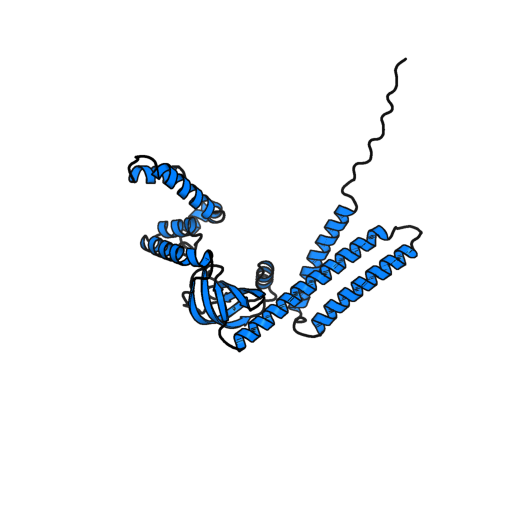.31 224 ARG A CA 1
ATOM 1632 C C . ARG A 1 224 ? -23.956 4.758 16.330 1.00 85.31 224 ARG A C 1
ATOM 1634 O O . ARG A 1 224 ? -25.100 4.398 16.582 1.00 85.31 224 ARG A O 1
ATOM 1641 N N . ILE A 1 225 ? -23.370 4.526 15.157 1.00 85.00 225 ILE A N 1
ATOM 1642 C CA . ILE A 1 225 ? -24.004 3.722 14.109 1.00 85.00 225 ILE A CA 1
ATOM 1643 C C . ILE A 1 225 ? -24.133 2.271 14.579 1.00 85.00 225 ILE A C 1
ATOM 1645 O O . ILE A 1 225 ? -25.206 1.692 14.448 1.00 85.00 225 ILE A O 1
ATOM 1649 N N . GLY A 1 226 ? -23.089 1.706 15.186 1.00 81.06 226 GLY A N 1
ATOM 1650 C CA . GLY A 1 226 ? -23.105 0.349 15.733 1.00 81.06 226 GLY A CA 1
ATOM 1651 C C . GLY A 1 226 ? -24.193 0.138 16.789 1.00 81.06 226 GLY A C 1
ATOM 1652 O O . GLY A 1 226 ? -24.837 -0.907 16.793 1.00 81.06 226 GLY A O 1
ATOM 1653 N N . GLN A 1 227 ? -24.471 1.149 17.620 1.00 85.56 227 GLN A N 1
ATOM 1654 C CA . GLN A 1 227 ? -25.552 1.114 18.617 1.00 85.56 227 GLN A CA 1
ATOM 1655 C C . GLN A 1 227 ? -26.959 1.001 18.009 1.00 85.56 227 GLN A C 1
ATOM 1657 O O . GLN A 1 227 ? -27.865 0.519 18.686 1.00 85.56 227 GLN A O 1
ATOM 1662 N N . LEU A 1 228 ? -27.165 1.426 16.756 1.00 83.94 228 LEU A N 1
ATOM 1663 C CA . LEU A 1 228 ? -28.455 1.262 16.074 1.00 83.94 228 LEU A CA 1
ATOM 1664 C C . LEU A 1 228 ? -28.755 -0.215 15.782 1.00 83.94 228 LEU A C 1
ATOM 1666 O O . LEU A 1 228 ? -29.920 -0.606 15.775 1.00 83.94 228 LEU A O 1
ATOM 1670 N N . GLY A 1 229 ? -27.710 -1.022 15.576 1.00 77.50 229 GLY A N 1
ATOM 1671 C CA . GLY A 1 229 ? -27.816 -2.440 15.251 1.00 77.50 229 GLY A CA 1
ATOM 1672 C C . GLY A 1 229 ? -28.474 -2.734 13.894 1.00 77.50 229 GLY A C 1
ATOM 1673 O O . GLY A 1 229 ? -29.031 -1.864 13.222 1.00 77.50 229 GLY A O 1
ATOM 1674 N N . GLY A 1 230 ? -28.395 -4.002 13.489 1.00 80.50 230 GLY A N 1
ATOM 1675 C CA . GLY A 1 230 ? -29.037 -4.518 12.277 1.00 80.50 230 GLY A CA 1
ATOM 1676 C C . GLY A 1 230 ? -28.457 -4.001 10.955 1.00 80.50 230 GLY A C 1
ATOM 1677 O O . GLY A 1 230 ? -27.467 -3.269 10.903 1.00 80.50 230 GLY A O 1
ATOM 1678 N N . ASP A 1 231 ? -29.114 -4.378 9.861 1.00 77.00 231 ASP A N 1
ATOM 1679 C CA . ASP A 1 231 ? -28.675 -4.090 8.489 1.00 77.00 231 ASP A CA 1
ATOM 1680 C C . ASP A 1 231 ? -28.606 -2.590 8.169 1.00 77.00 231 ASP A C 1
ATOM 1682 O O . ASP A 1 231 ? -27.732 -2.138 7.425 1.00 77.00 231 ASP A O 1
ATOM 1686 N N . ALA A 1 232 ? -29.478 -1.787 8.786 1.00 76.88 232 ALA A N 1
ATOM 1687 C CA . ALA A 1 232 ? -29.489 -0.335 8.625 1.00 76.88 232 ALA A CA 1
ATOM 1688 C C . ALA A 1 232 ? -28.200 0.322 9.151 1.00 76.88 232 ALA A C 1
ATOM 1690 O O . ALA A 1 232 ? -27.689 1.257 8.529 1.00 76.88 232 ALA A O 1
ATOM 1691 N N . ALA A 1 233 ? -27.641 -0.179 10.260 1.00 78.44 233 ALA A N 1
ATOM 1692 C CA . ALA A 1 233 ? -26.358 0.282 10.783 1.00 78.44 233 ALA A CA 1
ATOM 1693 C C . ALA A 1 233 ? -25.211 -0.059 9.821 1.00 78.44 233 ALA A C 1
ATOM 1695 O O . ALA A 1 233 ? -24.356 0.785 9.546 1.00 78.44 233 ALA A O 1
ATOM 1696 N N . GLY A 1 234 ? -25.227 -1.268 9.251 1.00 75.00 234 GLY A N 1
ATOM 1697 C CA . GLY A 1 234 ? -24.257 -1.684 8.241 1.00 75.00 234 GLY A CA 1
ATOM 1698 C C . GLY A 1 234 ? -24.293 -0.805 6.993 1.00 75.00 234 GLY A C 1
ATOM 1699 O O . GLY A 1 234 ? -23.251 -0.320 6.545 1.00 75.00 234 GLY A O 1
ATOM 1700 N N . LEU A 1 235 ? -25.492 -0.517 6.484 1.00 76.62 235 LEU A N 1
ATOM 1701 C CA . LEU A 1 235 ? -25.685 0.362 5.333 1.00 76.62 235 LEU A CA 1
ATOM 1702 C C . LEU A 1 235 ? -25.205 1.795 5.616 1.00 76.62 235 LEU A C 1
ATOM 1704 O O . LEU A 1 235 ? -24.466 2.369 4.816 1.00 76.62 235 LEU A O 1
ATOM 1708 N N . LEU A 1 236 ? -25.568 2.362 6.771 1.00 78.94 236 LEU A N 1
ATOM 1709 C CA . LEU A 1 236 ? -25.126 3.697 7.186 1.00 78.94 236 LEU A CA 1
ATOM 1710 C C . LEU A 1 236 ? -23.603 3.776 7.340 1.00 78.94 236 LEU A C 1
ATOM 1712 O O . LEU A 1 236 ? -22.998 4.737 6.866 1.00 78.94 236 LEU A O 1
ATOM 1716 N N . GLY A 1 237 ? -22.971 2.767 7.948 1.00 77.25 237 GLY A N 1
ATOM 1717 C CA . GLY A 1 237 ? -21.513 2.686 8.075 1.00 77.25 237 GLY A CA 1
ATOM 1718 C C . GLY A 1 237 ? -20.810 2.591 6.717 1.00 77.25 237 GLY A C 1
ATOM 1719 O O . GLY A 1 237 ? -19.814 3.280 6.478 1.00 77.25 237 GLY A O 1
ATOM 1720 N N . GLY A 1 238 ? -21.377 1.814 5.792 1.00 75.88 238 GLY A N 1
ATOM 1721 C CA . GLY A 1 238 ? -20.884 1.683 4.422 1.00 75.88 238 GLY A CA 1
ATOM 1722 C C . GLY A 1 238 ? -20.985 2.979 3.620 1.00 75.88 238 GLY A C 1
ATOM 1723 O O . GLY A 1 238 ? -20.015 3.376 2.977 1.00 75.88 238 GLY A O 1
ATOM 1724 N N . ILE A 1 239 ? -22.134 3.657 3.682 1.00 74.12 239 ILE A N 1
ATOM 1725 C CA . ILE A 1 239 ? -22.398 4.885 2.921 1.00 74.12 239 ILE A CA 1
ATOM 1726 C C . ILE A 1 239 ? -21.639 6.077 3.509 1.00 74.12 239 ILE A C 1
ATOM 1728 O O . ILE A 1 239 ? -20.933 6.774 2.785 1.00 74.12 239 ILE A O 1
ATOM 1732 N N . LEU A 1 240 ? -21.773 6.329 4.812 1.00 75.69 240 LEU A N 1
ATOM 1733 C CA . LEU A 1 240 ? -21.243 7.545 5.433 1.00 75.69 240 LEU A CA 1
ATOM 1734 C C . LEU A 1 240 ? -19.740 7.460 5.694 1.00 75.69 240 LEU A C 1
ATOM 1736 O O . LEU A 1 240 ? -19.040 8.463 5.566 1.00 75.69 240 LEU A O 1
ATOM 1740 N N . LEU A 1 241 ? -19.247 6.279 6.076 1.00 75.75 241 LEU A N 1
ATOM 1741 C CA . LEU A 1 241 ? -17.886 6.100 6.592 1.00 75.75 241 LEU A CA 1
ATOM 1742 C C . LEU A 1 241 ? -17.032 5.174 5.716 1.00 75.75 241 LEU A C 1
ATOM 1744 O O . LEU A 1 241 ? -15.874 4.915 6.056 1.00 75.75 241 LEU A O 1
ATOM 1748 N N . GLY A 1 242 ? -17.585 4.687 4.597 1.00 73.50 242 GLY A N 1
ATOM 1749 C CA . GLY A 1 242 ? -16.908 3.776 3.672 1.00 73.50 242 GLY A CA 1
ATOM 1750 C C . GLY A 1 242 ? -16.624 2.395 4.264 1.00 73.50 242 GLY A C 1
ATOM 1751 O O . GLY A 1 242 ? -15.869 1.628 3.667 1.00 73.50 242 GLY A O 1
ATOM 1752 N N . ASN A 1 243 ? -17.188 2.078 5.433 1.00 71.12 243 ASN A N 1
ATOM 1753 C CA . ASN A 1 243 ? -16.842 0.881 6.182 1.00 71.12 243 ASN A CA 1
ATOM 1754 C C . ASN A 1 243 ? -17.821 -0.259 5.881 1.00 71.12 243 ASN A C 1
ATOM 1756 O O . ASN A 1 243 ? -19.002 -0.185 6.211 1.00 71.12 243 ASN A O 1
ATOM 1760 N N . LYS A 1 244 ? -17.316 -1.330 5.267 1.00 71.62 244 LYS A N 1
ATOM 1761 C CA . LYS A 1 244 ? -18.120 -2.493 4.863 1.00 71.62 244 LYS A CA 1
ATOM 1762 C C . LYS A 1 244 ? -18.131 -3.622 5.893 1.00 71.62 244 LYS A C 1
ATOM 1764 O O . LYS A 1 244 ? -18.828 -4.608 5.686 1.00 71.62 244 LYS A O 1
ATOM 1769 N N . THR A 1 245 ? -17.379 -3.506 6.989 1.00 68.25 245 THR A N 1
ATOM 1770 C CA . THR A 1 245 ? -17.227 -4.608 7.953 1.00 68.25 245 THR A CA 1
ATOM 1771 C C . THR A 1 245 ? -18.542 -4.995 8.625 1.00 68.25 245 THR A C 1
ATOM 1773 O O . THR A 1 245 ? -18.738 -6.166 8.919 1.00 68.25 245 THR A O 1
ATOM 1776 N N . LEU A 1 246 ? -19.458 -4.040 8.814 1.00 63.19 246 LEU A N 1
ATOM 1777 C CA . LEU A 1 246 ? -20.725 -4.249 9.521 1.00 63.19 246 LEU A CA 1
ATOM 1778 C C . LEU A 1 246 ? -21.784 -5.042 8.732 1.00 63.19 246 LEU A C 1
ATOM 1780 O O . LEU A 1 246 ? -22.698 -5.568 9.354 1.00 63.19 246 LEU A O 1
ATOM 1784 N N . TYR A 1 247 ? -21.687 -5.129 7.400 1.00 69.12 247 TYR A N 1
ATOM 1785 C CA . TYR A 1 247 ? -22.623 -5.916 6.573 1.00 69.12 247 TYR A CA 1
ATOM 1786 C C . TYR A 1 247 ? -21.929 -6.989 5.720 1.00 69.12 247 TYR A C 1
ATOM 1788 O O . TYR A 1 247 ? -22.583 -7.713 4.976 1.00 69.12 247 TYR A O 1
ATOM 1796 N N . SER A 1 248 ? -20.599 -7.104 5.803 1.00 61.69 248 SER A N 1
ATOM 1797 C CA . SER A 1 248 ? -19.846 -8.119 5.064 1.00 61.69 248 SER A CA 1
ATOM 1798 C C . SER A 1 248 ? -20.303 -9.519 5.481 1.00 61.69 248 SER A C 1
ATOM 1800 O O . SER A 1 248 ? -20.115 -9.914 6.630 1.00 61.69 248 SER A O 1
ATOM 1802 N N . GLY A 1 249 ? -20.852 -10.287 4.540 1.00 64.31 249 GLY A N 1
ATOM 1803 C CA . GLY A 1 249 ? -21.375 -11.634 4.787 1.00 64.31 249 GLY A CA 1
ATOM 1804 C C . GLY A 1 249 ? -22.813 -11.704 5.319 1.00 64.31 249 GLY A C 1
ATOM 1805 O O . GLY A 1 249 ? -23.228 -12.790 5.719 1.00 64.31 249 GLY A O 1
ATOM 1806 N N . THR A 1 250 ? -23.573 -10.602 5.321 1.00 71.44 250 THR A N 1
ATOM 1807 C CA . THR A 1 250 ? -25.014 -10.613 5.647 1.00 71.44 250 THR A CA 1
ATOM 1808 C C . THR A 1 250 ? -25.884 -10.837 4.402 1.00 71.44 250 THR A C 1
ATOM 1810 O O . THR A 1 250 ? -25.418 -10.680 3.268 1.00 71.44 250 THR A O 1
ATOM 1813 N N . GLU A 1 251 ? -27.164 -11.190 4.595 1.00 71.00 251 GLU A N 1
ATOM 1814 C CA . GLU A 1 251 ? -28.148 -11.293 3.497 1.00 71.00 251 GLU A CA 1
ATOM 1815 C C . GLU A 1 251 ? -28.270 -9.975 2.723 1.00 71.00 251 GLU A C 1
ATOM 1817 O O . GLU A 1 251 ? -28.337 -9.990 1.497 1.00 71.00 251 GLU A O 1
ATOM 1822 N N . LEU A 1 252 ? -28.146 -8.833 3.406 1.00 70.25 252 LEU A N 1
ATOM 1823 C CA . LEU A 1 252 ? -28.158 -7.511 2.783 1.00 70.25 252 LEU A CA 1
ATOM 1824 C C . LEU A 1 252 ? -27.077 -7.359 1.696 1.00 70.25 252 LEU A C 1
ATOM 1826 O O . LEU A 1 252 ? -27.330 -6.787 0.635 1.00 70.25 252 LEU A O 1
ATOM 1830 N N . GLU A 1 253 ? -25.862 -7.874 1.924 1.00 71.50 253 GLU A N 1
ATOM 1831 C CA . GLU A 1 253 ? -24.811 -7.850 0.900 1.00 71.50 253 GLU A CA 1
ATOM 1832 C C . GLU A 1 253 ? -25.206 -8.689 -0.322 1.00 71.50 253 GLU A C 1
ATOM 1834 O O . GLU A 1 253 ? -24.948 -8.290 -1.464 1.00 71.50 253 GLU A O 1
ATOM 1839 N N . GLN A 1 254 ? -25.825 -9.848 -0.090 1.00 71.62 254 GLN A N 1
ATOM 1840 C CA . GLN A 1 254 ? -26.303 -10.714 -1.162 1.00 71.62 254 GLN A CA 1
ATOM 1841 C C . GLN A 1 254 ? -27.431 -10.048 -1.945 1.00 71.62 254 GLN A C 1
ATOM 1843 O O . GLN A 1 254 ? -27.364 -10.036 -3.172 1.00 71.62 254 GLN A O 1
ATOM 1848 N N . ASP A 1 255 ? -28.378 -9.397 -1.276 1.00 75.88 255 ASP A N 1
ATOM 1849 C CA . ASP A 1 255 ? -29.463 -8.656 -1.914 1.00 75.88 255 ASP A CA 1
ATOM 1850 C C . ASP A 1 255 ? -28.929 -7.515 -2.785 1.00 75.88 255 ASP A C 1
ATOM 1852 O O . ASP A 1 255 ? -29.326 -7.379 -3.945 1.00 75.88 255 ASP A O 1
ATOM 1856 N N . PHE A 1 256 ? -27.951 -6.740 -2.303 1.00 72.94 256 PHE A N 1
ATOM 1857 C CA . PHE A 1 256 ? -27.295 -5.704 -3.111 1.00 72.94 256 PHE A CA 1
ATOM 1858 C C . PHE A 1 256 ? -26.519 -6.277 -4.305 1.00 72.94 256 PHE A C 1
ATOM 1860 O O . PHE A 1 256 ? -26.445 -5.642 -5.361 1.00 72.94 256 PHE A O 1
ATOM 1867 N N . ARG A 1 257 ? -25.931 -7.472 -4.177 1.00 73.12 257 ARG A N 1
ATOM 1868 C CA . ARG A 1 257 ? -25.265 -8.159 -5.296 1.00 73.12 257 ARG A CA 1
ATOM 1869 C C . ARG A 1 257 ? -26.274 -8.677 -6.321 1.00 73.12 257 ARG A C 1
ATOM 1871 O O . ARG A 1 257 ? -26.068 -8.461 -7.512 1.00 73.12 257 ARG A O 1
ATOM 1878 N N . VAL A 1 258 ? -27.356 -9.310 -5.875 1.00 79.44 258 VAL A N 1
ATOM 1879 C CA . VAL A 1 258 ? -28.403 -9.896 -6.730 1.00 79.44 258 VAL A CA 1
ATOM 1880 C C . VAL A 1 258 ? -29.177 -8.814 -7.479 1.00 79.44 258 VAL A C 1
ATOM 1882 O O . VAL A 1 258 ? -29.435 -8.953 -8.671 1.00 79.44 258 VAL A O 1
ATOM 1885 N N . THR A 1 259 ? -29.479 -7.695 -6.822 1.00 79.94 259 THR A N 1
ATOM 1886 C CA . THR A 1 259 ? -30.158 -6.541 -7.437 1.00 79.94 259 THR A CA 1
ATOM 1887 C C . THR A 1 259 ? -29.238 -5.691 -8.319 1.00 79.94 259 THR A C 1
ATOM 1889 O O . THR A 1 259 ? -29.675 -4.706 -8.910 1.00 79.94 259 THR A O 1
ATOM 1892 N N . GLY A 1 260 ? -27.952 -6.044 -8.417 1.00 71.44 260 GLY A N 1
ATOM 1893 C CA . GLY A 1 260 ? -26.960 -5.306 -9.194 1.00 71.44 260 GLY A CA 1
ATOM 1894 C C . GLY A 1 260 ? -26.546 -3.971 -8.576 1.00 71.44 260 GLY A C 1
ATOM 1895 O O . GLY A 1 260 ? -25.734 -3.275 -9.169 1.00 71.44 260 GLY A O 1
ATOM 1896 N N . LEU A 1 261 ? -27.030 -3.614 -7.385 1.00 69.50 261 LEU A N 1
ATOM 1897 C CA . LEU A 1 261 ? -26.766 -2.347 -6.692 1.00 69.50 261 LEU A CA 1
ATOM 1898 C C . LEU A 1 261 ? -25.406 -2.300 -5.963 1.00 69.50 261 LEU A C 1
ATOM 1900 O O . LEU A 1 261 ? -25.007 -1.253 -5.453 1.00 69.50 261 LEU A O 1
ATOM 1904 N N . ALA A 1 262 ? -24.637 -3.392 -5.962 1.00 67.75 262 ALA A N 1
ATOM 1905 C CA . ALA A 1 262 ? -23.307 -3.456 -5.345 1.00 67.75 262 ALA A CA 1
ATOM 1906 C C . ALA A 1 262 ? -22.326 -2.373 -5.851 1.00 67.75 262 ALA A C 1
ATOM 1908 O O . ALA A 1 262 ? -21.425 -1.959 -5.117 1.00 67.75 262 ALA A O 1
ATOM 1909 N N . HIS A 1 263 ? -22.506 -1.873 -7.080 1.00 64.81 263 HIS A N 1
ATOM 1910 C CA . HIS A 1 263 ? -21.673 -0.803 -7.636 1.00 64.81 263 HIS A CA 1
ATOM 1911 C C . HIS A 1 263 ? -21.961 0.577 -7.016 1.00 64.81 263 HIS A C 1
ATOM 1913 O O . HIS A 1 263 ? -21.027 1.366 -6.888 1.00 64.81 263 HIS A O 1
ATOM 1919 N N . LEU A 1 264 ? -23.186 0.847 -6.543 1.00 61.16 264 LEU A N 1
ATOM 1920 C CA . LEU A 1 264 ? -23.519 2.075 -5.801 1.00 61.16 264 LEU A CA 1
ATOM 1921 C C . LEU A 1 264 ? -22.837 2.108 -4.427 1.00 61.16 264 LEU A C 1
ATOM 1923 O O . LEU A 1 264 ? -22.443 3.163 -3.940 1.00 61.16 264 LEU A O 1
ATOM 1927 N N . MET A 1 265 ? -22.614 0.934 -3.834 1.00 59.25 265 MET A N 1
ATOM 1928 C CA . MET A 1 265 ? -21.857 0.785 -2.586 1.00 59.25 265 MET A CA 1
ATOM 1929 C C . MET A 1 265 ? -20.334 0.794 -2.789 1.00 59.25 265 MET A C 1
ATOM 1931 O O . MET A 1 265 ? -19.569 1.007 -1.847 1.00 59.25 265 MET A O 1
ATOM 1935 N N . ALA A 1 266 ? -19.863 0.505 -4.004 1.00 52.25 266 ALA A N 1
ATOM 1936 C CA . ALA A 1 266 ? -18.442 0.479 -4.348 1.00 52.25 266 ALA A CA 1
ATOM 1937 C C . ALA A 1 266 ? -17.933 1.828 -4.866 1.00 52.25 266 ALA A C 1
ATOM 1939 O O . ALA A 1 266 ? -16.772 2.168 -4.645 1.00 52.25 266 ALA A O 1
ATOM 1940 N N . VAL A 1 267 ? -18.797 2.601 -5.521 1.00 47.47 267 VAL A N 1
ATOM 1941 C CA . VAL A 1 267 ? -18.454 3.869 -6.152 1.00 47.47 267 VAL A CA 1
ATOM 1942 C C . VAL A 1 267 ? -19.252 4.970 -5.464 1.00 47.47 267 VAL A C 1
ATOM 1944 O O . VAL A 1 267 ? -20.291 5.419 -5.926 1.00 47.47 267 VAL A O 1
ATOM 1947 N N . SER A 1 268 ? -18.679 5.434 -4.354 1.00 52.34 268 SER A N 1
ATOM 1948 C CA . SER A 1 268 ? -18.935 6.742 -3.756 1.00 52.34 268 SER A CA 1
ATOM 1949 C C . SER A 1 268 ? -20.040 6.887 -2.702 1.00 52.34 268 SER A C 1
ATOM 1951 O O . SER A 1 268 ? -20.925 7.741 -2.797 1.00 52.34 268 SER A O 1
ATOM 1953 N N . GLY A 1 269 ? -19.853 6.191 -1.577 1.00 54.75 269 GLY A N 1
ATOM 1954 C CA . GLY A 1 269 ? -20.449 6.613 -0.304 1.00 54.75 269 GLY A CA 1
ATOM 1955 C C . GLY A 1 269 ? -20.130 8.079 0.029 1.00 54.75 269 GLY A C 1
ATOM 1956 O O . GLY A 1 269 ? -20.995 8.808 0.493 1.00 54.75 269 GLY A O 1
ATOM 1957 N N . THR A 1 270 ? -18.943 8.585 -0.334 1.00 56.50 270 THR A N 1
ATOM 1958 C CA . THR A 1 270 ? -18.559 9.985 -0.089 1.00 56.50 270 THR A CA 1
ATOM 1959 C C . THR A 1 270 ? -19.364 10.987 -0.916 1.00 56.50 270 THR A C 1
ATOM 1961 O O . THR A 1 270 ? -19.723 12.034 -0.391 1.00 56.50 270 THR A O 1
ATOM 1964 N N . HIS A 1 271 ? -19.665 10.713 -2.193 1.00 60.78 271 HIS A N 1
ATOM 1965 C CA . HIS A 1 271 ? -20.488 11.632 -2.992 1.00 60.78 271 HIS A CA 1
ATOM 1966 C C . HIS A 1 271 ? -21.941 11.581 -2.527 1.00 60.78 271 HIS A C 1
ATOM 1968 O O . HIS A 1 271 ? -22.555 12.635 -2.401 1.00 60.78 271 HIS A O 1
ATOM 1974 N N . LEU A 1 272 ? -22.464 10.398 -2.184 1.00 62.28 272 LEU A N 1
ATOM 1975 C CA . LEU A 1 272 ? -23.808 10.280 -1.623 1.00 62.28 272 LEU A CA 1
ATOM 1976 C C . LEU A 1 272 ? -23.906 10.962 -0.249 1.00 62.28 272 LEU A C 1
ATOM 1978 O O . LEU A 1 272 ? -24.867 11.682 0.008 1.00 62.28 272 LEU A O 1
ATOM 1982 N N . ALA A 1 273 ? -22.888 10.827 0.604 1.00 62.94 273 ALA A N 1
ATOM 1983 C CA . ALA A 1 273 ? -22.794 11.511 1.890 1.00 62.94 273 ALA A CA 1
ATOM 1984 C C . ALA A 1 273 ? -22.693 13.031 1.717 1.00 62.94 273 ALA A C 1
ATOM 1986 O O . ALA A 1 273 ? -23.401 13.761 2.402 1.00 62.94 273 ALA A O 1
ATOM 1987 N N . VAL A 1 274 ? -21.884 13.527 0.773 1.00 66.94 274 VAL A N 1
ATOM 1988 C CA . VAL A 1 274 ? -21.799 14.962 0.451 1.00 66.94 274 VAL A CA 1
ATOM 1989 C C . VAL A 1 274 ? -23.138 15.485 -0.073 1.00 66.94 274 VAL A C 1
ATOM 1991 O O . VAL A 1 274 ? -23.603 16.517 0.403 1.00 66.94 274 VAL A O 1
ATOM 1994 N N . VAL A 1 275 ? -23.798 14.769 -0.987 1.00 68.44 275 VAL A N 1
ATOM 1995 C CA . VAL A 1 275 ? -25.134 15.130 -1.491 1.00 68.44 275 VAL A CA 1
ATOM 1996 C C . VAL A 1 275 ? -26.159 15.136 -0.356 1.00 68.44 275 VAL A C 1
ATOM 1998 O O . VAL A 1 275 ? -26.902 16.103 -0.222 1.00 68.44 275 VAL A O 1
ATOM 2001 N N . SER A 1 276 ? -26.141 14.130 0.520 1.00 67.94 276 SER A N 1
ATOM 2002 C CA . SER A 1 276 ? -27.014 14.047 1.699 1.00 67.94 276 SER A CA 1
ATOM 2003 C C . SER A 1 276 ? -26.767 15.190 2.682 1.00 67.94 276 SER A C 1
ATOM 2005 O O . SER A 1 276 ? -27.709 15.728 3.258 1.00 67.94 276 SER A O 1
ATOM 2007 N N . LEU A 1 277 ? -25.508 15.591 2.870 1.00 72.56 277 LEU A N 1
ATOM 2008 C CA . LEU A 1 277 ? -25.111 16.662 3.783 1.00 72.56 277 LEU A CA 1
ATOM 2009 C C . LEU A 1 277 ? -25.486 18.036 3.212 1.00 72.56 277 LEU A C 1
ATOM 2011 O O . LEU A 1 277 ? -26.012 18.873 3.941 1.00 72.56 277 LEU A O 1
ATOM 2015 N N . ILE A 1 278 ? -25.318 18.245 1.902 1.00 76.25 278 ILE A N 1
ATOM 2016 C CA . ILE A 1 278 ? -25.775 19.448 1.191 1.00 76.25 278 ILE A CA 1
ATOM 2017 C C . ILE A 1 278 ? -27.303 19.531 1.207 1.00 76.25 278 ILE A C 1
ATOM 2019 O O . ILE A 1 278 ? -27.846 20.577 1.562 1.00 76.25 278 ILE A O 1
ATOM 2023 N N . ALA A 1 279 ? -28.001 18.442 0.877 1.00 73.62 279 ALA A N 1
ATOM 2024 C CA . ALA A 1 279 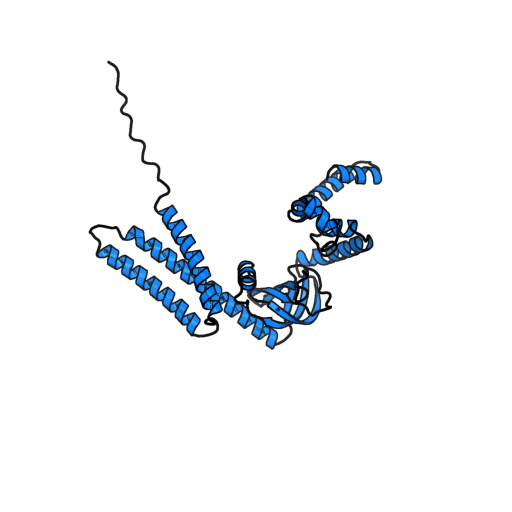? -29.457 18.372 0.917 1.00 73.62 279 ALA A CA 1
ATOM 2025 C C . ALA A 1 279 ? -29.964 18.610 2.345 1.00 73.62 279 ALA A C 1
ATOM 2027 O O . ALA A 1 279 ? -30.813 19.469 2.564 1.00 73.62 279 ALA A O 1
ATOM 2028 N N . GLY A 1 280 ? -29.379 17.942 3.340 1.00 74.38 280 GLY A N 1
ATOM 2029 C CA . GLY A 1 280 ? -29.706 18.111 4.753 1.00 74.38 280 GLY A CA 1
ATOM 2030 C C . GLY A 1 280 ? -29.452 19.531 5.257 1.00 74.38 280 GLY A C 1
ATOM 2031 O O . GLY A 1 280 ? -30.267 20.067 6.006 1.00 74.38 280 GLY A O 1
ATOM 2032 N N . TRP A 1 281 ? -28.381 20.184 4.804 1.00 77.69 281 TRP A N 1
ATOM 2033 C CA . TRP A 1 281 ? -28.092 21.586 5.109 1.00 77.69 281 TRP A CA 1
ATOM 2034 C C . TRP A 1 281 ? -29.089 22.546 4.440 1.00 77.69 281 TRP A C 1
ATOM 2036 O O . TRP A 1 281 ? -29.589 23.460 5.103 1.00 77.69 281 TRP A O 1
ATOM 2046 N N . LEU A 1 282 ? -29.450 22.316 3.170 1.00 75.62 282 LEU A N 1
ATOM 2047 C CA . LEU A 1 282 ? -30.479 23.084 2.453 1.00 75.62 282 LEU A CA 1
ATOM 2048 C C . LEU A 1 282 ? -31.847 22.947 3.139 1.00 75.62 282 LEU A C 1
ATOM 2050 O O . LEU A 1 282 ? -32.493 23.945 3.456 1.00 75.62 282 LEU A O 1
ATOM 2054 N N . LEU A 1 283 ? -32.267 21.712 3.429 1.00 73.25 283 LEU A N 1
ATOM 2055 C CA . LEU A 1 283 ? -33.506 21.409 4.149 1.00 73.25 283 LEU A CA 1
ATOM 2056 C C . LEU A 1 283 ? -33.460 21.926 5.593 1.00 73.25 283 LEU A C 1
ATOM 2058 O O . LEU A 1 283 ? -34.482 22.354 6.129 1.00 73.25 283 LEU A O 1
ATOM 2062 N N . GLY A 1 284 ? -32.277 21.960 6.208 1.00 68.94 284 GLY A N 1
ATOM 2063 C CA . GLY A 1 284 ? -32.011 22.540 7.522 1.00 68.94 284 GLY A CA 1
ATOM 2064 C C . GLY A 1 284 ? -32.411 24.011 7.628 1.00 68.94 284 GLY A C 1
ATOM 2065 O O . GLY A 1 284 ? -32.895 24.434 8.679 1.00 68.94 284 GLY A O 1
ATOM 2066 N N . ARG A 1 285 ? -32.285 24.760 6.524 1.00 76.94 285 ARG A N 1
ATOM 2067 C CA . ARG A 1 285 ? -32.682 26.172 6.409 1.00 76.94 285 ARG A CA 1
ATOM 2068 C C . ARG A 1 285 ? -34.177 26.394 6.189 1.00 76.94 285 ARG A C 1
ATOM 2070 O O . ARG A 1 285 ? -34.638 27.531 6.259 1.00 76.94 285 ARG A O 1
ATOM 2077 N N . THR A 1 286 ? -34.947 25.337 5.951 1.00 73.06 286 THR A N 1
ATOM 2078 C CA . THR A 1 286 ? -36.408 25.425 5.834 1.00 73.06 286 THR A CA 1
ATOM 2079 C C . THR A 1 286 ? -37.070 25.300 7.212 1.00 73.06 286 THR A C 1
ATOM 2081 O O . THR A 1 286 ? -36.488 24.749 8.145 1.00 73.06 286 THR A O 1
ATOM 2084 N N . LYS A 1 287 ? -38.311 25.778 7.375 1.00 69.25 287 LYS A N 1
ATOM 2085 C CA . LYS A 1 287 ? -39.100 25.622 8.619 1.00 69.25 287 LYS A CA 1
ATOM 2086 C C . LYS A 1 287 ? -39.831 24.269 8.719 1.00 69.25 287 LYS A C 1
ATOM 2088 O O . LYS A 1 287 ? -40.810 24.156 9.442 1.00 69.25 287 LYS A O 1
ATOM 2093 N N . MET A 1 288 ? -39.404 23.239 7.983 1.00 64.94 288 MET A N 1
ATOM 2094 C CA . MET A 1 288 ? -40.114 21.950 7.960 1.00 64.94 288 MET A CA 1
ATOM 2095 C C . MET A 1 288 ? -39.966 21.182 9.280 1.00 64.94 288 MET A C 1
ATOM 2097 O O . MET A 1 288 ? -38.950 21.298 9.957 1.00 64.94 288 MET A O 1
ATOM 2101 N N . GLU A 1 289 ? -40.945 20.366 9.651 1.00 73.25 289 GLU A N 1
ATOM 2102 C CA . GLU A 1 289 ? -40.852 19.502 10.835 1.00 73.25 289 GLU A CA 1
ATOM 2103 C C . GLU A 1 289 ? -39.841 18.366 10.610 1.00 73.25 289 GLU A C 1
ATOM 2105 O O . GLU A 1 289 ? -39.697 17.874 9.488 1.00 73.25 289 GLU A O 1
ATOM 2110 N N . ARG A 1 290 ? -39.134 17.937 11.669 1.00 66.50 290 ARG A N 1
ATOM 2111 C CA . ARG A 1 290 ? -38.024 16.961 11.582 1.00 66.50 290 ARG A CA 1
ATOM 2112 C C . ARG A 1 290 ? -38.414 15.675 10.839 1.00 66.50 290 ARG A C 1
ATOM 2114 O O . ARG A 1 290 ? -37.645 15.225 10.001 1.00 66.50 290 ARG A O 1
ATOM 2121 N N . GLY A 1 291 ? -39.625 15.155 11.062 1.00 67.19 291 GLY A N 1
ATOM 2122 C CA . GLY A 1 291 ? -40.116 13.950 10.381 1.00 67.19 291 GLY A CA 1
ATOM 2123 C C . GLY A 1 291 ? -40.288 14.125 8.868 1.00 67.19 291 GLY A C 1
ATOM 2124 O O . GLY A 1 291 ? -39.865 13.272 8.094 1.00 67.19 291 GLY A O 1
ATOM 2125 N N . ARG A 1 292 ? -40.821 15.270 8.421 1.00 69.81 292 ARG A N 1
ATOM 2126 C CA . ARG A 1 292 ? -40.998 15.558 6.986 1.00 69.81 292 ARG A CA 1
ATOM 2127 C C . ARG A 1 292 ? -39.663 15.761 6.273 1.00 69.81 292 ARG A C 1
ATOM 2129 O O . ARG A 1 292 ? -39.545 15.396 5.111 1.00 69.81 292 ARG A O 1
ATOM 2136 N N . ARG A 1 293 ? -38.653 16.301 6.967 1.00 68.38 293 ARG A N 1
ATOM 2137 C CA . ARG A 1 293 ? -37.288 16.442 6.427 1.00 68.38 293 ARG A CA 1
ATOM 2138 C C . ARG A 1 293 ? -36.638 15.086 6.175 1.00 68.38 293 ARG A C 1
ATOM 2140 O O . ARG A 1 293 ? -36.050 14.903 5.118 1.00 68.38 293 ARG A O 1
ATOM 2147 N N . SER A 1 294 ? -36.766 14.151 7.116 1.00 64.81 294 SER A N 1
ATOM 2148 C CA . SER A 1 294 ? -36.219 12.798 6.972 1.00 64.81 294 SER A CA 1
ATOM 2149 C C . SER A 1 294 ? -36.869 12.038 5.814 1.00 64.81 294 SER A C 1
ATOM 2151 O O . SER A 1 294 ? -36.159 11.406 5.042 1.00 64.81 294 SER A O 1
ATOM 2153 N N . VAL A 1 295 ? -38.190 12.165 5.638 1.00 71.25 295 VAL A N 1
ATOM 2154 C CA . VAL A 1 295 ? -38.907 11.554 4.502 1.00 71.25 295 VAL A CA 1
ATOM 2155 C C . VAL A 1 295 ? -38.477 12.170 3.168 1.00 71.25 295 VAL A C 1
ATOM 2157 O O . VAL A 1 295 ? -38.242 11.448 2.209 1.00 71.25 295 VAL A O 1
ATOM 2160 N N . LEU A 1 296 ? -38.321 13.495 3.098 1.00 68.69 296 LEU A N 1
ATOM 2161 C CA . LEU A 1 296 ? -37.853 14.167 1.880 1.00 68.69 296 LEU A CA 1
ATOM 2162 C C . LEU A 1 296 ? -36.413 13.807 1.516 1.00 68.69 296 LEU A C 1
ATOM 2164 O O . LEU A 1 296 ? -36.116 13.642 0.341 1.00 68.69 296 LEU A O 1
ATOM 2168 N N . LEU A 1 297 ? -35.535 13.669 2.510 1.00 66.50 297 LEU A N 1
ATOM 2169 C CA . LEU A 1 297 ? -34.168 13.198 2.295 1.00 66.50 297 LEU A CA 1
ATOM 2170 C C . LEU A 1 297 ? -34.147 11.762 1.764 1.00 66.50 297 LEU A C 1
ATOM 2172 O O . LEU A 1 297 ? -33.387 11.486 0.847 1.00 66.50 297 LEU A O 1
ATOM 2176 N N . ALA A 1 298 ? -35.012 10.888 2.283 1.00 63.88 298 ALA A N 1
ATOM 2177 C CA . ALA A 1 298 ? -35.149 9.513 1.806 1.00 63.88 298 ALA A CA 1
ATOM 2178 C C . ALA A 1 298 ? -35.771 9.398 0.400 1.00 63.88 298 ALA A C 1
ATOM 2180 O O . ALA A 1 298 ? -35.628 8.362 -0.228 1.00 63.88 298 ALA A O 1
ATOM 2181 N N . LEU A 1 299 ? -36.477 10.430 -0.080 1.00 67.00 299 LEU A N 1
ATOM 2182 C CA . LEU A 1 299 ? -37.035 10.485 -1.440 1.00 67.00 299 LEU A CA 1
ATOM 2183 C C . LEU A 1 299 ? -36.088 11.137 -2.462 1.00 67.00 299 LEU A C 1
ATOM 2185 O O . LEU A 1 299 ? -36.279 10.967 -3.662 1.00 67.00 299 LEU A O 1
ATOM 2189 N N . LEU A 1 300 ? -35.128 11.943 -2.000 1.00 59.78 300 LEU A N 1
ATOM 2190 C CA . LEU A 1 300 ? -34.142 12.643 -2.837 1.00 59.78 300 LEU A CA 1
ATOM 2191 C C . LEU A 1 300 ? -32.884 11.807 -3.119 1.00 59.78 300 LEU A C 1
ATOM 2193 O O . LEU A 1 300 ? -32.117 12.172 -4.011 1.00 59.78 300 LEU A O 1
ATOM 2197 N N . LEU A 1 301 ? -32.669 10.751 -2.335 1.00 57.62 301 LEU A N 1
ATOM 2198 C CA . LEU A 1 301 ? -31.567 9.790 -2.422 1.00 57.62 301 LEU A CA 1
ATOM 2199 C C . LEU A 1 301 ? -32.090 8.460 -2.961 1.00 57.62 301 LEU A C 1
ATOM 2201 O O . LEU A 1 301 ? -31.338 7.833 -3.737 1.00 57.62 301 LEU A O 1
#

Radius of gyration: 28.45 Å; Cα contacts (8 Å, |Δi|>4): 372; chains: 1; bounding box: 70×48×92 Å

Nearest PDB structures (foldseek):
  5yzw-assembly1_A  TM=5.715E-01  e=4.277E-01  Mus musculus domesticus
  7pua-assembly1_CL  TM=4.404E-01  e=7.645E-01  Trypanosoma brucei brucei
  3gi7-assembly1_A  TM=4.122E-01  e=7.360E+00  Pseudomonas putida KT2440

Foldseek 3Di:
DDDDDDPDDDPPDQDCDLVVVLVVLLVVLLVVLQVVLLVCVVVVQQADPRLVVVLVVLVVVLVVLLVVLVVVCVVPPDDDRSVSVNSSSNSSSVSNNVSSVVSNVLSVVLVVVQVVLVVHFFKWQFAAFWDQDPQATKTWIWGDDPPDIAIAIEHEDPPDDDDGHFWMKRFHAGWDAQDSDPRSVVCVVVRHSTYGYTDDMDTPAGDDDPSRVCRVVLVVVLVVLVVVDDPSSQVCCLLQVVDNPRCVPHVVCVVCVVVVVVVVSVPHSPVLNVVLVVLLVVVVPDPDDPVVSVVVSVVVD

Secondary structure (DSSP, 8-state):
---------PPPP--S-HHHHHHHHHHHHHHHHHHHHHHHHHTTTTSSHHHHHHHHHHHHHHHHHHHHHHHHHHHTSSSS-GGGTHHHHHHHHHHHHHHHHHHHHHHHHHHHHHHHHHHS-EEEEE-S--EEETTEEEEEEEEE-SS-EEEEEEEPPTT--PPPTTEEEEEEEEEEEPPSSHHHHHHHHTT--EEEEEEEEEEEEEPSHHHHHHHHHHHHHHHHHHHH-HHHHHHHHHHHH---TTTTTSHHHHHHHHTTTHHHHHS-HHHHHHHHHHHHHHHHTS---HHHHHHHHHHH-

Sequence (301 aa):
MRARHAQGSAPARPSAGPLALAAIGAWAAAVLAEELSWHLYAAGLQAGAQGRAVAVASLGALAAGLLMGAASAWRLRRGLPAWRVAPLLMACAAVLACGMLSWQVLAQDNALLQRQLEQGPVQLELAGDPSPRASGQVSAALWQGDRRKVSLRVLWPHDSQPPAAGHVVLAGGRLLPLKTDDAGRSCHQQGYAGTLVVSQWEERGCATGLRGLVTPLRDASMERIGQLGGDAAGLLGGILLGNKTLYSGTELEQDFRVTGLAHLMAVSGTHLAVVSLIAGWLLGRTKMERGRRSVLLALLL

Mean predicted aligned error: 14.63 Å

Solvent-accessible surface area (backbone atoms only — not comparable to full-atom values): 16454 Å² total; per-residue (Å²): 141,81,85,79,80,78,81,74,81,73,79,80,72,84,64,79,45,75,64,51,58,44,50,52,46,40,50,52,23,41,54,50,19,50,51,51,48,50,51,42,52,62,70,63,48,64,87,48,74,62,40,56,48,50,49,52,48,49,50,48,48,38,52,50,48,52,52,50,32,52,52,45,38,66,69,34,84,72,89,60,68,33,81,72,53,39,60,49,55,51,42,31,35,52,34,36,48,53,37,47,51,54,52,51,50,43,49,49,50,44,52,51,52,46,55,47,37,75,76,35,63,40,63,30,36,26,72,30,52,65,39,86,47,101,86,29,36,37,24,37,29,34,36,68,55,100,89,48,77,46,38,29,34,37,38,42,50,80,96,62,83,76,71,52,41,26,29,24,32,35,40,25,54,49,73,39,71,61,51,85,47,73,68,24,51,52,39,46,78,72,58,32,52,28,37,34,40,44,78,46,73,46,80,77,49,61,33,76,67,74,53,21,67,45,29,62,57,50,51,55,48,50,52,58,36,56,71,67,42,67,70,65,23,16,51,48,36,25,34,69,69,67,37,53,77,70,35,64,91,40,71,68,49,50,51,30,51,75,73,62,47,46,57,60,71,69,62,44,21,63,58,53,39,51,50,50,50,51,50,50,51,58,55,63,75,47,93,67,55,72,70,60,50,54,52,52,53,66,71,76,106